Protein AF-A0A7Z0PZ52-F1 (afdb_monomer_lite)

Foldseek 3Di:
DDDDDDDDDDDDDDDDDDDDDDDDDDDDDDDDDDDDDDDPDDDDDDDDDDDDDDDDDDDDDDDDDDDDDDDDDPDPDAPPAPPAACDPCVVVQDAFWFWAFPPPDQDPPPDPPPDNHGTDTDTDDLQDFGFKTWQFKDFADDDADPAPVVCVLVLLLRQLVSCCAFQLDLQPDAFQKFKHWDDHDNVSVVVPGGMIIIIIGGHRPDGTHHHTSGDHPVNADPQSCLLSNLLSQLLSLVSSQDPDACQVPVPVRLVSLLSNLVSLLVQLVSLVPDPDDPQLNVLSPVQSVLSNVLSVLSNCLSPDPGRVSNVVSVVVSQCSQLPSRPSVQSNCVVSVHDSRGHDDDRRHSDDSRRD

Secondary structure (DSSP, 8-state):
------------------------------------PPPS--PPPPP-------------------------------S--------GGGGG--TT-EEE-TT--S--TT-----TT----EEE-T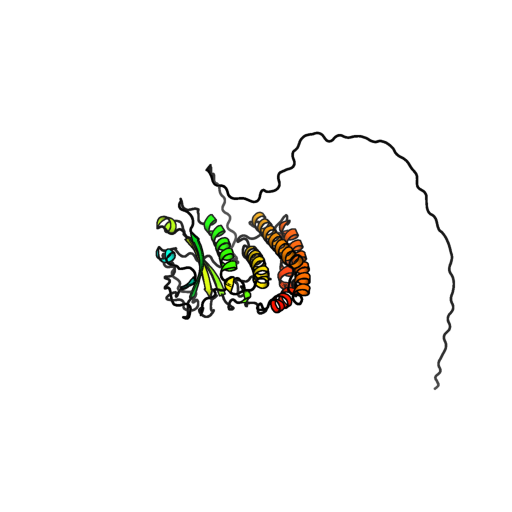TS-BSEEEEEEEEPPSSS---HHHHHHHHHHHHHHHHHHHBS-GGGSPTTEEEEEE---HHHHHHT--EEEEEEEEPTTPPPB-S---B-GGGS-HHHHHHHHHHHHHHHHHHT--SS-HHHHHHHHHHHHHHHHHHHHHHHHHHHHS---TTTHHHHHHHHHHHHHHHHHHHHHHT-SSHHHHHHHHHHHHHHHHTT-TTHHHHHHHTT----PPP--SS-SS-TT--

Radius of gyration: 30.26 Å; chains: 1; bounding box: 58×86×114 Å

pLDDT: mean 73.25, std 25.9, range [23.25, 98.62]

Sequence (355 aa):
MTGDPTPSSPDPTPSSPDTDTSSPDTDTSSPDTDTSSPDPGTPPRPAAKRWRRRYVAAGALALLLGGAGAVALVQGDGPRDGKAAASAEWQLLRYGGCLAEPDFPGYDRREYAYRDTGPEFTEVPCAQAHEAEVFGGLEVGPGPYPGEARLARTAPRVCLEKLASYAMDPWELPGGVTYAYFYPLEDDWRAGARSVVCLFRPDQGADPLRGSLRRTADAFDIDQLAYLGEAGELSTALNLVPAEYPEEDLPGNTEWAADVAHELEEMAGLLDSRGWPADAAPYARSLAGEVERAAGAWRELSLAEDAETFSTRWEEASNRLGTGTPSVYPLRERLGLTTERPQVNGGSVTQPEAL

Structure (mmCIF, N/CA/C/O backbone):
data_AF-A0A7Z0PZ52-F1
#
_entry.id   AF-A0A7Z0PZ52-F1
#
loop_
_atom_site.group_PDB
_atom_site.id
_atom_site.type_symbol
_atom_site.label_atom_id
_atom_site.label_alt_id
_atom_site.label_comp_id
_atom_site.label_asym_id
_atom_site.label_entity_id
_atom_site.label_seq_id
_atom_site.pdbx_PDB_ins_code
_atom_site.Cartn_x
_atom_site.Cartn_y
_atom_site.Cartn_z
_atom_site.occupancy
_atom_site.B_iso_or_equiv
_atom_site.auth_seq_id
_atom_site.auth_comp_id
_atom_site.auth_asym_id
_atom_site.auth_atom_id
_atom_site.pdbx_PDB_model_num
ATOM 1 N N . MET A 1 1 ? 6.553 -0.059 87.170 1.00 41.00 1 MET A N 1
ATOM 2 C CA . MET A 1 1 ? 6.724 1.316 86.662 1.00 41.00 1 MET A CA 1
ATOM 3 C C . MET A 1 1 ? 5.826 1.412 85.431 1.00 41.00 1 MET A C 1
ATOM 5 O O . MET A 1 1 ? 6.194 0.860 84.411 1.00 41.00 1 MET A O 1
ATOM 9 N N . THR A 1 2 ? 4.511 1.596 85.620 1.00 40.38 2 THR A N 1
ATOM 10 C CA . THR A 1 2 ? 3.786 2.896 85.589 1.00 40.38 2 THR A CA 1
ATOM 11 C C . THR A 1 2 ? 3.962 3.583 84.231 1.00 40.38 2 THR A C 1
ATOM 13 O O . THR A 1 2 ? 5.083 3.959 83.926 1.00 40.38 2 THR A O 1
ATOM 16 N N . GLY A 1 3 ? 2.968 3.806 83.377 1.00 36.94 3 GLY A N 1
ATOM 17 C CA . GLY A 1 3 ? 1.514 3.639 83.405 1.00 36.94 3 GLY A CA 1
ATOM 18 C C . GLY A 1 3 ? 0.960 4.382 82.174 1.00 36.94 3 GLY A C 1
ATOM 19 O O . GLY A 1 3 ? 1.569 5.360 81.748 1.00 36.94 3 GLY A O 1
ATOM 20 N N . ASP A 1 4 ? -0.143 3.908 81.598 1.00 49.97 4 ASP A N 1
ATOM 21 C CA . ASP A 1 4 ? -0.963 4.666 80.631 1.00 49.97 4 ASP A CA 1
ATOM 22 C C . ASP A 1 4 ? -1.738 5.777 81.374 1.00 49.97 4 ASP A C 1
ATOM 24 O O . ASP A 1 4 ? -2.030 5.570 82.563 1.00 49.97 4 ASP A O 1
ATOM 28 N N . PRO A 1 5 ? -2.083 6.934 80.753 1.00 58.16 5 PRO A N 1
ATOM 29 C CA . PRO A 1 5 ? -3.275 6.980 79.880 1.00 58.16 5 PRO A CA 1
ATOM 30 C C . PRO A 1 5 ? -3.329 8.072 78.761 1.00 58.16 5 PRO A C 1
ATOM 32 O O . PRO A 1 5 ? -2.682 9.114 78.821 1.00 58.16 5 PRO A O 1
ATOM 35 N N . THR A 1 6 ? -4.211 7.863 77.771 1.00 47.06 6 THR A N 1
ATOM 36 C CA . THR A 1 6 ? -4.878 8.846 76.858 1.00 47.06 6 THR A CA 1
ATOM 37 C C . THR A 1 6 ? -5.764 9.884 77.597 1.00 47.06 6 THR A C 1
ATOM 39 O O . THR A 1 6 ? -5.976 9.681 78.793 1.00 47.06 6 THR A O 1
ATOM 42 N N . PRO A 1 7 ? -6.477 10.863 76.958 1.00 61.94 7 PRO A N 1
ATOM 43 C CA . PRO A 1 7 ? -6.410 11.534 75.628 1.00 61.94 7 PRO A CA 1
ATOM 44 C C . PRO A 1 7 ? -6.487 13.098 75.738 1.00 61.94 7 PRO A C 1
ATOM 46 O O . PRO A 1 7 ? -6.560 13.605 76.853 1.00 61.94 7 PRO A O 1
ATOM 49 N N . SER A 1 8 ? -6.528 13.867 74.623 1.00 40.19 8 SER A N 1
ATOM 50 C CA . SER A 1 8 ? -7.383 15.083 74.403 1.00 40.19 8 SER A CA 1
ATOM 51 C C . SER A 1 8 ? -6.974 15.931 73.174 1.00 40.19 8 SER A C 1
ATOM 53 O O . SER A 1 8 ? -5.819 16.327 73.055 1.00 40.19 8 SER A O 1
ATOM 55 N N . SER A 1 9 ? -7.946 16.277 72.316 1.00 45.59 9 SER A N 1
ATOM 56 C CA . SER A 1 9 ? -7.932 17.464 71.425 1.00 45.59 9 SER A CA 1
ATOM 57 C C . SER A 1 9 ? -8.401 18.711 72.194 1.00 45.59 9 SER A C 1
ATOM 59 O O . SER A 1 9 ? -9.083 18.557 73.212 1.00 45.59 9 SER A O 1
ATOM 61 N N . PRO A 1 10 ? -8.077 19.937 71.733 1.00 57.03 10 PRO A N 1
ATOM 62 C CA . PRO A 1 10 ? -9.102 20.723 71.017 1.00 57.03 10 PRO A CA 1
ATOM 63 C C . PRO A 1 10 ? -8.573 21.680 69.916 1.00 57.03 10 PRO A C 1
ATOM 65 O O . PRO A 1 10 ? -7.404 22.057 69.905 1.00 57.03 10 PRO A O 1
ATOM 68 N N . ASP A 1 11 ? -9.485 22.098 69.027 1.00 45.84 11 ASP A N 1
ATOM 69 C CA . ASP A 1 11 ? -9.368 23.255 68.114 1.00 45.84 11 ASP A CA 1
ATOM 70 C C . ASP A 1 11 ? -9.160 24.586 68.862 1.00 45.84 11 ASP A C 1
ATOM 72 O O . ASP A 1 11 ? -9.560 24.718 70.026 1.00 45.84 11 ASP A O 1
ATOM 76 N N . PRO A 1 12 ? -8.616 25.613 68.177 1.00 54.34 12 PRO A N 1
ATOM 77 C CA . PRO A 1 12 ? -9.475 26.751 67.813 1.00 54.34 12 PRO A CA 1
ATOM 78 C C . PRO A 1 12 ? -9.155 27.422 66.451 1.00 54.34 12 PRO A C 1
ATOM 80 O O . PRO A 1 12 ? -8.007 27.710 66.121 1.00 54.34 12 PRO A O 1
ATOM 83 N N . THR A 1 13 ? -10.202 27.787 65.701 1.00 41.41 13 THR A N 1
ATOM 84 C CA . THR A 1 13 ? -10.254 28.943 64.763 1.00 41.41 13 THR A CA 1
ATOM 85 C C . THR A 1 13 ? -10.407 30.270 65.548 1.00 41.41 13 THR A C 1
ATOM 87 O O . THR A 1 13 ? -10.643 30.173 66.754 1.00 41.41 13 THR A O 1
ATOM 90 N N . PRO A 1 14 ? -10.448 31.502 64.968 1.00 54.91 14 PRO A N 1
ATOM 91 C CA . PRO A 1 14 ? -10.297 31.966 63.569 1.00 54.91 14 PRO A CA 1
ATOM 92 C C . PRO A 1 14 ? -9.338 33.185 63.421 1.00 54.91 14 PRO A C 1
ATOM 94 O O . PRO A 1 14 ? -8.895 33.737 64.423 1.00 54.91 14 PRO A O 1
ATOM 97 N N . SER A 1 15 ? -9.081 33.670 62.193 1.00 37.06 15 SER A N 1
ATOM 98 C CA . SER A 1 15 ? -8.932 35.113 61.865 1.00 37.06 15 SER A CA 1
ATOM 99 C C . SER A 1 15 ? -8.800 35.337 60.349 1.00 37.06 15 SER A C 1
ATOM 101 O O . SER A 1 15 ? -7.791 34.966 59.754 1.00 37.06 15 SER A O 1
ATOM 103 N N . SER A 1 16 ? -9.811 35.973 59.749 1.00 45.34 16 SER A N 1
ATOM 104 C CA . SER A 1 16 ? -9.680 36.749 58.503 1.00 45.34 16 SER A CA 1
ATOM 105 C C . SER A 1 16 ? -8.969 38.079 58.786 1.00 45.34 16 SER A C 1
ATOM 107 O O . SER A 1 16 ? -8.948 38.532 59.935 1.00 45.34 16 SER A O 1
ATOM 109 N N . PRO A 1 17 ? -8.470 38.755 57.742 1.00 54.31 17 PRO A N 1
ATOM 110 C CA . PRO A 1 17 ? -9.054 40.065 57.465 1.00 54.31 17 PRO A CA 1
ATOM 111 C C . PRO A 1 17 ? -9.384 40.317 55.989 1.00 54.31 17 PRO A C 1
ATOM 113 O O . PRO A 1 17 ? -8.839 39.699 55.077 1.00 54.31 17 PRO A O 1
ATOM 116 N N . ASP A 1 18 ? -10.326 41.246 55.847 1.00 41.31 18 ASP A N 1
ATOM 117 C CA . ASP A 1 18 ? -10.912 41.853 54.657 1.00 41.31 18 ASP A CA 1
ATOM 118 C C . ASP A 1 18 ? -9.918 42.620 53.769 1.00 41.31 18 ASP A C 1
ATOM 120 O O . ASP A 1 18 ? -8.755 42.792 54.128 1.00 41.31 18 ASP A O 1
ATOM 124 N N . THR A 1 19 ? -10.485 43.189 52.694 1.00 38.06 19 THR A N 1
ATOM 125 C CA . THR A 1 19 ? -10.019 44.228 51.745 1.00 38.06 19 THR A CA 1
ATOM 126 C C . THR A 1 19 ? -9.301 43.705 50.492 1.00 38.06 19 THR A C 1
ATOM 128 O O . THR A 1 19 ? -8.448 42.837 50.568 1.00 38.06 19 THR A O 1
ATOM 131 N N . ASP A 1 20 ? -9.608 44.135 49.268 1.00 37.50 20 ASP A N 1
ATOM 132 C CA . ASP A 1 20 ? -10.491 45.202 48.803 1.00 37.50 20 ASP A CA 1
ATOM 133 C C . ASP A 1 20 ? -10.922 44.920 47.358 1.00 37.50 20 ASP A C 1
ATOM 135 O O . ASP A 1 20 ? -10.179 44.363 46.549 1.00 37.50 20 ASP A O 1
ATOM 139 N N . THR A 1 21 ? -12.146 45.331 47.041 1.00 42.97 21 THR A N 1
ATOM 140 C CA . THR A 1 21 ? -12.669 45.383 45.674 1.00 42.97 21 THR A CA 1
ATOM 141 C C . THR A 1 21 ? -12.169 46.673 45.041 1.00 42.97 21 THR A C 1
ATOM 143 O O . THR A 1 21 ? -12.407 47.748 45.586 1.00 42.97 21 THR A O 1
ATOM 146 N N . SER A 1 22 ? -11.507 46.606 43.890 1.00 36.75 22 SER A N 1
ATOM 147 C CA . SER A 1 22 ? -11.279 47.785 43.050 1.00 36.75 22 SER A CA 1
ATOM 148 C C . SER A 1 22 ? -11.160 47.375 41.587 1.00 36.75 22 SER A C 1
ATOM 150 O O . SER A 1 22 ? -10.155 46.814 41.155 1.00 36.75 22 SER A O 1
ATOM 152 N N . SER A 1 23 ? -12.220 47.681 40.836 1.00 46.38 23 SER A N 1
ATOM 153 C CA . SER A 1 23 ? -12.123 48.018 39.416 1.00 46.38 23 SER A CA 1
ATOM 154 C C . SER A 1 23 ? -11.107 49.145 39.218 1.00 46.38 23 SER A C 1
ATOM 156 O O . SER A 1 23 ? -10.887 49.951 40.127 1.00 46.38 23 SER A O 1
ATOM 158 N N . PRO A 1 24 ? -10.592 49.291 37.994 1.00 52.34 24 PRO A N 1
ATOM 159 C CA . PRO A 1 24 ? -10.750 50.601 37.392 1.00 52.34 24 PRO A CA 1
ATOM 160 C C . PRO A 1 24 ? -11.301 50.554 35.970 1.00 52.34 24 PRO A C 1
ATOM 162 O O . PRO A 1 24 ? -10.912 49.760 35.116 1.00 52.34 24 PRO A O 1
ATOM 165 N N . ASP A 1 25 ? -12.247 51.467 35.828 1.00 36.69 25 ASP A N 1
ATOM 166 C CA . ASP A 1 25 ? -12.722 52.217 34.684 1.00 36.69 25 ASP A CA 1
ATOM 167 C C . ASP A 1 25 ? -11.925 52.159 33.374 1.00 36.69 25 ASP A C 1
ATOM 169 O O . ASP A 1 25 ? -10.717 52.374 33.285 1.00 36.69 25 ASP A O 1
ATOM 173 N N . THR A 1 26 ? -12.732 51.973 32.333 1.00 38.44 26 THR A N 1
ATOM 174 C CA . THR A 1 26 ? -12.621 52.557 31.001 1.00 38.44 26 THR A CA 1
ATOM 175 C C . THR A 1 26 ? -12.024 53.960 31.001 1.00 38.44 26 THR A C 1
ATOM 177 O O . THR A 1 26 ? -12.630 54.880 31.548 1.00 38.44 26 THR A O 1
ATOM 180 N N . ASP A 1 27 ? -10.950 54.137 30.235 1.00 35.19 27 ASP A N 1
ATOM 181 C CA . ASP A 1 27 ? -10.617 55.428 29.650 1.00 35.19 27 ASP A CA 1
ATOM 182 C C . ASP A 1 27 ? -10.580 55.317 28.128 1.00 35.19 27 ASP A C 1
ATOM 184 O O . ASP A 1 27 ? -9.939 54.455 27.525 1.00 35.19 27 ASP A O 1
ATOM 188 N N . THR A 1 28 ? -11.367 56.196 27.522 1.00 38.81 28 THR A N 1
ATOM 189 C CA . THR A 1 28 ? -11.550 56.341 26.086 1.00 38.81 28 THR A CA 1
ATOM 190 C C . THR A 1 28 ? -10.470 57.283 25.586 1.00 38.81 28 THR A C 1
ATOM 192 O O . THR A 1 28 ? -10.392 58.425 26.030 1.00 38.81 28 THR A O 1
ATOM 195 N N . SER A 1 29 ? -9.651 56.841 24.641 1.00 33.12 29 SER A N 1
ATOM 196 C CA . SER A 1 29 ? -8.828 57.731 23.822 1.00 33.12 29 SER A CA 1
ATOM 197 C C . SER A 1 29 ? -8.588 57.077 22.466 1.00 33.12 29 SER A C 1
ATOM 199 O O . SER A 1 29 ? -7.733 56.208 22.323 1.00 33.12 29 SER A O 1
ATOM 201 N N . SER A 1 30 ? -9.362 57.508 21.467 1.00 41.47 30 SER A N 1
ATOM 202 C CA . SER A 1 30 ? -8.891 57.508 20.078 1.00 41.47 30 SER A CA 1
ATOM 203 C C . SER A 1 30 ? -7.643 58.393 19.997 1.00 41.47 30 SER A C 1
ATOM 205 O O . SER A 1 30 ? -7.575 59.404 20.704 1.00 41.47 30 SER A O 1
ATOM 207 N N . PRO A 1 31 ? -6.693 58.070 19.110 1.00 42.38 31 PRO A N 1
ATOM 208 C CA . PRO A 1 31 ? -6.722 58.805 17.851 1.00 42.38 31 PRO A CA 1
ATOM 209 C C . PRO A 1 31 ? -6.322 57.986 16.609 1.00 42.38 31 PRO A C 1
ATOM 211 O O . PRO A 1 31 ? -5.665 56.952 16.680 1.00 42.38 31 PRO A O 1
ATOM 214 N N . ASP A 1 32 ? -6.751 58.541 15.479 1.00 33.12 32 ASP A N 1
ATOM 215 C CA . ASP A 1 32 ? -6.175 58.449 14.139 1.00 33.12 32 ASP A CA 1
ATOM 216 C C . ASP A 1 32 ? -6.323 57.137 13.353 1.00 33.12 32 ASP A C 1
ATOM 218 O O . ASP A 1 32 ? -5.477 56.248 13.303 1.00 33.12 32 ASP A O 1
ATOM 222 N N . THR A 1 33 ? -7.429 57.108 12.606 1.00 38.44 33 THR A N 1
ATOM 223 C CA . THR A 1 33 ? -7.548 56.442 11.310 1.00 38.44 33 THR A CA 1
ATOM 224 C C . THR A 1 33 ? -6.467 56.945 10.355 1.00 38.44 33 THR A C 1
ATOM 226 O O . THR A 1 33 ? -6.674 57.947 9.669 1.00 38.44 33 THR A O 1
ATOM 229 N N . ASP A 1 34 ? -5.360 56.214 10.257 1.00 32.16 34 ASP A N 1
ATOM 230 C CA . ASP A 1 34 ? -4.479 56.296 9.098 1.00 32.16 34 ASP A CA 1
ATOM 231 C C . ASP A 1 34 ? -4.824 55.177 8.117 1.00 32.16 34 ASP A C 1
ATOM 233 O O . ASP A 1 34 ? -4.608 53.982 8.328 1.00 32.16 34 ASP A O 1
ATOM 237 N N . THR A 1 35 ? -5.447 55.606 7.027 1.00 37.09 35 THR A N 1
ATOM 238 C CA . THR A 1 35 ? -5.900 54.760 5.930 1.00 37.09 35 THR A CA 1
ATOM 239 C C . THR A 1 35 ? -4.701 54.495 5.029 1.00 37.09 35 THR A C 1
ATOM 241 O O . THR A 1 35 ? -4.503 55.181 4.030 1.00 37.09 35 THR A O 1
ATOM 244 N N . SER A 1 36 ? -3.874 53.510 5.374 1.00 32.81 36 SER A N 1
ATOM 245 C CA . SER A 1 36 ? -2.873 53.000 4.435 1.00 32.81 36 SER A CA 1
ATOM 246 C C . SER A 1 36 ? -3.539 52.006 3.488 1.00 32.81 36 SER A C 1
ATOM 248 O O . SER A 1 36 ? -3.811 50.859 3.835 1.00 32.81 36 SER A O 1
ATOM 250 N N . SER A 1 37 ? -3.837 52.490 2.281 1.00 37.88 37 SER A N 1
ATOM 251 C CA . SER A 1 37 ? -4.161 51.651 1.125 1.00 37.88 37 SER A CA 1
ATOM 252 C C . SER A 1 37 ? -3.022 50.657 0.867 1.00 37.88 37 SER A C 1
ATOM 254 O O . SER A 1 37 ? -1.875 51.096 0.776 1.00 37.88 37 SER A O 1
ATOM 256 N N . PRO A 1 38 ? -3.287 49.352 0.693 1.00 38.41 38 PRO A N 1
ATOM 257 C CA . PRO A 1 38 ? -2.299 48.456 0.121 1.00 38.41 38 PRO A CA 1
ATOM 258 C C . PRO A 1 38 ? -2.165 48.714 -1.387 1.00 38.41 38 PRO A C 1
ATOM 260 O O . PRO A 1 38 ? -3.142 48.716 -2.137 1.00 38.41 38 PRO A O 1
ATOM 263 N N . ASP A 1 39 ? -0.921 48.949 -1.789 1.00 35.09 39 ASP A N 1
ATOM 264 C CA . ASP A 1 39 ? -0.420 49.048 -3.158 1.00 35.09 39 ASP A CA 1
ATOM 265 C C . ASP A 1 39 ? -0.867 47.831 -4.007 1.00 35.09 39 ASP A C 1
ATOM 267 O O . ASP A 1 39 ? -0.730 46.682 -3.565 1.00 35.09 39 ASP A O 1
ATOM 271 N N . PRO A 1 40 ? -1.433 48.031 -5.213 1.00 37.91 40 PRO A N 1
ATOM 272 C CA . PRO A 1 40 ? -1.872 46.944 -6.072 1.00 37.91 40 PRO A CA 1
ATOM 273 C C . PRO A 1 40 ? -0.684 46.366 -6.841 1.00 37.91 40 PRO A C 1
ATOM 275 O O . PRO A 1 40 ? -0.299 46.881 -7.888 1.00 37.91 40 PRO A O 1
ATOM 278 N N . GLY A 1 41 ? -0.131 45.240 -6.391 1.00 38.12 41 GLY A N 1
ATOM 279 C CA . GLY A 1 41 ? 0.856 44.568 -7.231 1.00 38.12 41 GLY A CA 1
ATOM 280 C C . GLY A 1 41 ? 1.659 43.458 -6.592 1.00 38.12 41 GLY A C 1
ATOM 281 O O . GLY A 1 41 ? 2.861 43.608 -6.449 1.00 38.12 41 GLY A O 1
ATOM 282 N N . THR A 1 42 ? 1.033 42.319 -6.294 1.00 33.38 42 THR A N 1
ATOM 283 C CA . THR A 1 42 ? 1.615 40.979 -6.514 1.00 33.38 42 THR A CA 1
ATOM 284 C C . THR A 1 42 ? 0.468 39.963 -6.438 1.00 33.38 42 THR A C 1
ATOM 286 O O . THR A 1 42 ? -0.194 39.890 -5.403 1.00 33.38 42 THR A O 1
ATOM 289 N N . PRO A 1 43 ? 0.159 39.198 -7.501 1.00 33.41 43 PRO A N 1
ATOM 290 C CA . PRO A 1 43 ? -0.853 38.153 -7.407 1.00 33.41 43 PRO A CA 1
ATOM 291 C C . PRO A 1 43 ? -0.384 37.043 -6.448 1.00 33.41 43 PRO A C 1
ATOM 293 O O . PRO A 1 43 ? 0.805 36.709 -6.444 1.00 33.41 43 PRO A O 1
ATOM 296 N N . PRO A 1 44 ? -1.287 36.439 -5.654 1.00 32.75 44 PRO A N 1
ATOM 297 C CA . PRO A 1 44 ? -0.945 35.282 -4.835 1.00 32.75 44 PRO A CA 1
ATOM 298 C C . PRO A 1 44 ? -0.402 34.150 -5.719 1.00 32.75 44 PRO A C 1
ATOM 300 O O . PRO A 1 44 ? -0.923 33.887 -6.807 1.00 32.75 44 PRO A O 1
ATOM 303 N N . ARG A 1 45 ? 0.661 33.480 -5.250 1.00 36.06 45 ARG A N 1
ATOM 304 C CA . ARG A 1 45 ? 1.203 32.267 -5.880 1.00 36.06 45 ARG A CA 1
ATOM 305 C C . ARG A 1 45 ? 0.070 31.237 -6.034 1.00 36.06 45 ARG A C 1
ATOM 307 O O . ARG A 1 45 ? -0.621 30.974 -5.050 1.00 36.06 45 ARG A O 1
ATOM 314 N N . PRO A 1 46 ? -0.147 30.646 -7.221 1.00 30.30 46 PRO A N 1
ATOM 315 C CA . PRO A 1 46 ? -1.139 29.591 -7.363 1.00 30.30 46 PRO A CA 1
ATOM 316 C C . PRO A 1 46 ? -0.707 28.362 -6.553 1.00 30.30 46 PRO A C 1
ATOM 318 O O . PRO A 1 46 ? 0.444 27.936 -6.637 1.00 30.30 46 PRO A O 1
ATOM 321 N N . ALA A 1 47 ? -1.645 27.802 -5.787 1.00 33.47 47 ALA A N 1
ATOM 322 C CA . ALA A 1 47 ? -1.498 26.514 -5.117 1.00 33.47 47 ALA A CA 1
ATOM 323 C C . ALA A 1 47 ? -1.048 25.425 -6.110 1.00 33.47 47 ALA A C 1
ATOM 325 O O . ALA A 1 47 ? -1.459 25.434 -7.278 1.00 33.47 47 ALA A O 1
ATOM 326 N N . ALA A 1 48 ? -0.205 24.498 -5.644 1.00 28.23 48 ALA A N 1
ATOM 327 C CA . ALA A 1 48 ? 0.320 23.392 -6.437 1.00 28.23 48 ALA A CA 1
ATOM 328 C C . ALA A 1 48 ? -0.828 22.620 -7.113 1.00 28.23 48 ALA A C 1
ATOM 330 O O . ALA A 1 48 ? -1.718 22.052 -6.482 1.00 28.23 48 ALA A O 1
ATOM 331 N N . LYS A 1 49 ? -0.846 22.667 -8.444 1.00 25.91 49 LYS A N 1
ATOM 332 C CA . LYS A 1 49 ? -1.924 22.131 -9.272 1.00 25.91 49 LYS A CA 1
ATOM 333 C C . LYS A 1 49 ? -1.729 20.620 -9.431 1.00 25.91 49 LYS A C 1
ATOM 335 O O . LYS A 1 49 ? -0.915 20.198 -10.248 1.00 25.91 49 LYS A O 1
ATOM 340 N N . ARG A 1 50 ? -2.503 19.820 -8.681 1.00 37.00 50 ARG A N 1
ATOM 341 C CA . ARG A 1 50 ? -2.645 18.357 -8.852 1.00 37.00 50 ARG A CA 1
ATOM 342 C C . ARG A 1 50 ? -2.869 18.025 -10.335 1.00 37.00 50 ARG A C 1
ATOM 344 O O . ARG A 1 50 ? -3.764 18.578 -10.986 1.00 37.00 50 ARG A O 1
ATOM 351 N N . TRP A 1 51 ? -2.033 17.149 -10.888 1.00 27.69 51 TRP A N 1
ATOM 352 C CA . TRP A 1 51 ? -2.011 16.815 -12.311 1.00 27.69 51 TRP A CA 1
ATOM 353 C C . TRP A 1 51 ? -3.277 16.060 -12.739 1.00 27.69 51 TRP A C 1
ATOM 355 O O . TRP A 1 51 ? -3.368 14.839 -12.652 1.00 27.69 51 TRP A O 1
ATOM 365 N N . ARG A 1 52 ? -4.252 16.776 -13.311 1.00 29.28 52 ARG A N 1
ATOM 366 C CA . ARG A 1 52 ? -5.209 16.168 -14.247 1.00 29.28 52 ARG A CA 1
ATOM 367 C C . ARG A 1 52 ? -4.501 15.967 -15.592 1.00 29.28 52 ARG A C 1
ATOM 369 O O . ARG A 1 52 ? -4.128 16.943 -16.240 1.00 29.28 52 ARG A O 1
ATOM 376 N N . ARG A 1 53 ? -4.324 14.707 -16.010 1.00 31.83 53 ARG A N 1
ATOM 377 C CA . ARG A 1 53 ? -3.732 14.294 -17.301 1.00 31.83 53 ARG A CA 1
ATOM 378 C C . ARG A 1 53 ? -4.280 15.096 -18.492 1.00 31.83 53 ARG A C 1
ATOM 380 O O . ARG A 1 53 ? -5.479 15.026 -18.756 1.00 31.83 53 ARG A O 1
ATOM 387 N N . ARG A 1 54 ? -3.395 15.724 -19.281 1.00 27.50 54 ARG A N 1
ATOM 388 C CA . ARG A 1 54 ? -3.538 15.944 -20.739 1.00 27.50 54 ARG A CA 1
ATOM 389 C C . ARG A 1 54 ? -2.154 15.923 -21.407 1.00 27.50 54 ARG A C 1
ATOM 391 O O . ARG A 1 54 ? -1.232 16.569 -20.926 1.00 27.50 54 ARG A O 1
ATOM 398 N N . TYR A 1 55 ? -2.027 15.158 -22.492 1.00 26.47 55 TYR A N 1
ATOM 399 C CA . TYR A 1 55 ? -0.814 15.012 -23.308 1.00 26.47 55 TYR A CA 1
ATOM 400 C C . TYR A 1 55 ? -0.511 16.276 -24.140 1.00 26.47 55 TYR A C 1
ATOM 402 O O . TYR A 1 55 ? -1.454 16.883 -24.646 1.00 26.47 55 TYR A O 1
ATOM 410 N N . VAL A 1 56 ? 0.782 16.602 -24.335 1.00 24.02 56 VAL A N 1
ATOM 411 C CA . VAL A 1 56 ? 1.497 16.815 -25.630 1.00 24.02 56 VAL A CA 1
ATOM 412 C C . VAL A 1 56 ? 2.767 17.699 -25.481 1.00 24.02 56 VAL A C 1
ATOM 414 O O . VAL A 1 56 ? 2.714 18.784 -24.919 1.00 24.02 56 VAL A O 1
ATOM 417 N N . ALA A 1 57 ? 3.854 17.197 -26.098 1.00 23.25 57 ALA A N 1
ATOM 418 C CA . ALA A 1 57 ? 5.062 17.822 -26.685 1.00 23.25 57 ALA A CA 1
ATOM 419 C C . ALA A 1 57 ? 6.170 18.492 -25.828 1.00 23.25 57 ALA A C 1
ATOM 421 O O . ALA A 1 57 ? 6.109 19.664 -25.490 1.00 23.25 57 ALA A O 1
ATOM 422 N N . ALA A 1 58 ? 7.252 17.714 -25.660 1.00 25.28 58 ALA A N 1
ATOM 423 C CA . ALA A 1 58 ? 8.653 17.960 -26.060 1.00 25.28 58 ALA A CA 1
ATOM 424 C C . ALA A 1 58 ? 9.381 19.287 -25.740 1.00 25.28 58 ALA A C 1
ATOM 426 O O . ALA A 1 58 ? 8.997 20.363 -26.186 1.00 25.28 58 ALA A O 1
ATOM 427 N N . GLY A 1 59 ? 10.582 19.137 -25.164 1.00 24.16 59 GLY A N 1
ATOM 428 C CA . GLY A 1 59 ? 11.672 20.117 -25.227 1.00 24.16 59 GLY A CA 1
ATOM 429 C C . GLY A 1 59 ? 12.846 19.742 -24.317 1.00 24.16 59 GLY A C 1
ATOM 430 O O . GLY A 1 59 ? 12.770 19.936 -23.113 1.00 24.16 59 GLY A O 1
ATOM 431 N N . ALA A 1 60 ? 13.909 19.177 -24.892 1.00 28.78 60 ALA A N 1
ATOM 432 C CA . ALA A 1 60 ? 15.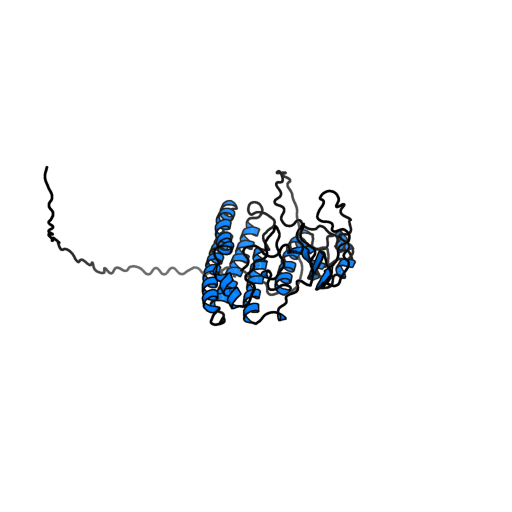152 18.788 -24.219 1.00 28.78 60 ALA A CA 1
ATOM 433 C C . ALA A 1 60 ? 16.106 19.978 -23.992 1.00 28.78 60 ALA A C 1
ATOM 435 O O . ALA A 1 60 ? 16.112 20.873 -24.831 1.00 28.78 60 ALA A O 1
ATOM 436 N N . LEU A 1 61 ? 16.987 19.914 -22.974 1.00 27.11 61 LEU A N 1
ATOM 437 C CA . LEU A 1 61 ? 18.449 20.091 -23.132 1.00 27.11 61 LEU A CA 1
ATOM 438 C C . LEU A 1 61 ? 19.231 19.714 -21.850 1.00 27.11 61 LEU A C 1
ATOM 440 O O . LEU A 1 61 ? 18.786 19.977 -20.739 1.00 27.11 61 LEU A O 1
ATOM 444 N N . ALA A 1 62 ? 20.396 19.093 -22.046 1.00 34.12 62 ALA A N 1
ATOM 445 C CA . ALA A 1 62 ? 21.328 18.545 -21.054 1.00 34.12 62 ALA A CA 1
ATOM 446 C C . ALA A 1 62 ? 22.351 19.568 -20.505 1.00 34.12 62 ALA A C 1
ATOM 448 O O . ALA A 1 62 ? 22.553 20.597 -21.147 1.00 34.12 62 ALA A O 1
ATOM 449 N N . LEU A 1 63 ? 23.070 19.227 -19.412 1.00 33.31 63 LEU A N 1
ATOM 450 C CA . LEU A 1 63 ? 24.552 19.088 -19.359 1.00 33.31 63 LEU A CA 1
ATOM 451 C C . LEU A 1 63 ? 25.136 18.926 -17.923 1.00 33.31 63 LEU A C 1
ATOM 453 O O . LEU A 1 63 ? 25.083 19.844 -17.119 1.00 33.31 63 LEU A O 1
ATOM 457 N N . LEU A 1 64 ? 25.711 17.735 -17.690 1.00 33.94 64 LEU A N 1
ATOM 458 C CA . LEU A 1 64 ? 27.023 17.322 -17.127 1.00 33.94 64 LEU A CA 1
ATOM 459 C C . LEU A 1 64 ? 27.774 18.026 -15.962 1.00 33.94 64 LEU A C 1
ATOM 461 O O . LEU A 1 64 ? 27.882 19.245 -15.894 1.00 33.94 64 LEU A O 1
ATOM 465 N N . LEU A 1 65 ? 28.546 17.138 -15.287 1.00 34.38 65 LEU A N 1
ATOM 466 C CA . LEU A 1 65 ? 29.744 17.265 -14.415 1.00 34.38 65 LEU A CA 1
ATOM 467 C C . LEU A 1 65 ? 29.418 17.260 -12.907 1.00 34.38 65 LEU A C 1
ATOM 469 O O . LEU A 1 65 ? 28.620 18.066 -12.463 1.00 34.38 65 LEU A O 1
ATOM 473 N N . GLY A 1 66 ? 29.973 16.423 -12.024 1.00 28.09 66 GLY A N 1
ATOM 474 C CA . GLY A 1 66 ? 31.109 15.496 -12.048 1.00 28.09 66 GLY A CA 1
ATOM 475 C C . GLY A 1 66 ? 31.831 15.602 -10.691 1.00 28.09 66 GLY A C 1
ATOM 476 O O . GLY A 1 66 ? 32.146 16.712 -10.279 1.00 28.09 66 GLY A O 1
ATOM 477 N N . GLY A 1 67 ? 32.107 14.493 -9.995 1.00 27.95 67 GLY A N 1
ATOM 478 C CA . GLY A 1 67 ? 32.918 14.532 -8.768 1.00 27.95 67 GLY A CA 1
ATOM 479 C C . GLY A 1 67 ? 32.865 13.251 -7.937 1.00 27.95 67 GLY A C 1
ATOM 480 O O . GLY A 1 67 ? 31.839 12.932 -7.356 1.00 27.95 67 GLY A O 1
ATOM 481 N N . ALA A 1 68 ? 33.984 12.529 -7.898 1.00 32.97 68 ALA A N 1
ATOM 482 C CA . ALA A 1 68 ? 34.188 11.321 -7.108 1.00 32.97 68 ALA A CA 1
ATOM 483 C C . ALA A 1 68 ? 34.581 11.645 -5.656 1.00 32.97 68 ALA A C 1
ATOM 485 O O . ALA A 1 68 ? 35.385 12.547 -5.422 1.00 32.97 68 ALA A O 1
ATOM 486 N N . GLY A 1 69 ? 34.108 10.836 -4.708 1.00 27.33 69 GLY A N 1
ATOM 487 C CA . GLY A 1 69 ? 34.594 10.802 -3.330 1.00 27.33 69 GLY A CA 1
ATOM 488 C C . GLY A 1 69 ? 34.205 9.483 -2.668 1.00 27.33 69 GLY A C 1
ATOM 489 O O . GLY A 1 69 ? 33.040 9.264 -2.372 1.00 27.33 69 GLY A O 1
ATOM 490 N N . ALA A 1 70 ? 35.172 8.583 -2.490 1.00 31.30 70 ALA A N 1
ATOM 491 C CA . ALA A 1 70 ? 34.968 7.301 -1.827 1.00 31.30 70 ALA A CA 1
ATOM 492 C C . ALA A 1 70 ? 34.854 7.488 -0.306 1.00 31.30 70 ALA A C 1
ATOM 494 O O . ALA A 1 70 ? 35.782 8.006 0.318 1.00 31.30 70 ALA A O 1
ATOM 495 N N . VAL A 1 71 ? 33.760 7.003 0.283 1.00 28.22 71 VAL A N 1
ATOM 496 C CA . VAL A 1 71 ? 33.612 6.748 1.723 1.00 28.22 71 VAL A CA 1
ATOM 497 C C . VAL A 1 71 ? 33.108 5.315 1.897 1.00 28.22 71 VAL A C 1
ATOM 499 O O . VAL A 1 71 ? 32.363 4.791 1.074 1.00 28.22 71 VAL A O 1
ATOM 502 N N . ALA A 1 72 ? 33.647 4.644 2.912 1.00 25.78 72 ALA A N 1
ATOM 503 C CA . ALA A 1 72 ? 33.529 3.216 3.150 1.00 25.78 72 ALA A CA 1
ATOM 504 C C . ALA A 1 72 ? 32.073 2.759 3.345 1.00 25.78 72 ALA A C 1
ATOM 506 O O . ALA A 1 72 ? 31.356 3.279 4.194 1.00 25.78 72 ALA A O 1
ATOM 507 N N . LEU A 1 73 ? 31.688 1.739 2.576 1.00 25.42 73 LEU A N 1
ATOM 508 C CA . LEU A 1 73 ? 30.376 1.105 2.601 1.00 25.42 73 LEU A CA 1
ATOM 509 C C . LEU A 1 73 ? 30.166 0.315 3.900 1.00 25.42 73 LEU A C 1
ATOM 511 O O . LEU A 1 73 ? 30.784 -0.732 4.105 1.00 25.42 73 LEU A O 1
ATOM 515 N N . VAL A 1 74 ? 29.230 0.765 4.729 1.00 27.05 74 VAL A N 1
ATOM 516 C CA . VAL A 1 74 ? 28.412 -0.130 5.552 1.00 27.05 74 VAL A CA 1
ATOM 517 C C . VAL A 1 74 ? 27.024 -0.090 4.923 1.00 27.05 74 VAL A C 1
ATOM 519 O O . VAL A 1 74 ? 26.264 0.844 5.139 1.00 27.05 74 VAL A O 1
ATOM 522 N N . GLN A 1 75 ? 26.753 -1.063 4.051 1.00 26.94 75 GLN A N 1
ATOM 523 C CA . GLN A 1 75 ? 25.487 -1.193 3.332 1.00 26.94 75 GLN A CA 1
ATOM 524 C C . GLN A 1 75 ? 24.398 -1.643 4.310 1.00 26.94 75 GLN A C 1
ATOM 526 O O . GLN A 1 75 ? 24.435 -2.772 4.802 1.00 26.94 75 GLN A O 1
ATOM 531 N N . GLY A 1 76 ? 23.430 -0.773 4.586 1.00 25.77 76 GLY A N 1
ATOM 532 C CA . GLY A 1 76 ? 22.093 -1.219 4.952 1.00 25.77 76 GLY A CA 1
ATOM 533 C C . GLY A 1 76 ? 21.434 -1.727 3.679 1.00 25.77 76 GLY A C 1
ATOM 534 O O . GLY A 1 76 ? 20.963 -0.937 2.872 1.00 25.77 76 GLY A O 1
ATOM 535 N N . ASP A 1 77 ? 21.481 -3.035 3.437 1.00 31.05 77 ASP A N 1
ATOM 536 C CA . ASP A 1 77 ? 20.772 -3.612 2.301 1.00 31.05 77 ASP A CA 1
ATOM 537 C C . ASP A 1 77 ? 19.265 -3.547 2.579 1.00 31.05 77 ASP A C 1
ATOM 539 O O . ASP A 1 77 ? 18.707 -4.422 3.245 1.00 31.05 77 ASP A O 1
ATOM 543 N N . GLY A 1 78 ? 18.597 -2.536 2.020 1.00 29.75 78 GLY A N 1
ATOM 544 C CA . GLY A 1 78 ? 17.209 -2.703 1.594 1.00 29.75 78 GLY A CA 1
ATOM 545 C C . GLY A 1 78 ? 17.081 -3.940 0.686 1.00 29.75 78 GLY A C 1
ATOM 546 O O . GLY A 1 78 ? 18.104 -4.488 0.252 1.00 29.75 78 GLY A O 1
ATOM 547 N N . PRO A 1 79 ? 15.861 -4.432 0.406 1.00 30.47 79 PRO A N 1
ATOM 548 C CA . PRO A 1 79 ? 15.657 -5.583 -0.470 1.00 30.47 79 PRO A CA 1
ATOM 549 C C . PRO A 1 79 ? 16.474 -5.401 -1.751 1.00 30.47 79 PRO A C 1
ATOM 551 O O . PRO A 1 79 ? 16.212 -4.500 -2.541 1.00 30.47 79 PRO A O 1
ATOM 554 N N . ARG A 1 80 ? 17.543 -6.192 -1.895 1.00 36.97 80 ARG A N 1
ATOM 555 C CA . ARG A 1 80 ? 18.507 -6.017 -2.981 1.00 36.97 80 ARG A CA 1
ATOM 556 C C . ARG A 1 80 ? 17.779 -6.192 -4.303 1.00 36.97 80 ARG A C 1
ATOM 558 O O . ARG A 1 80 ? 17.193 -7.252 -4.525 1.00 36.97 80 ARG A O 1
ATOM 565 N N . ASP A 1 81 ? 17.878 -5.181 -5.162 1.00 39.28 81 ASP A N 1
ATOM 566 C CA . ASP A 1 81 ? 17.400 -5.201 -6.539 1.00 39.28 81 ASP A CA 1
ATOM 567 C C . ASP A 1 81 ? 17.805 -6.519 -7.205 1.00 39.28 81 ASP A C 1
ATOM 569 O O . ASP A 1 81 ? 18.985 -6.776 -7.476 1.00 39.28 81 ASP A O 1
ATOM 573 N N . GLY A 1 82 ? 16.826 -7.390 -7.442 1.00 34.78 82 GLY A N 1
ATOM 574 C CA . GLY A 1 82 ? 17.020 -8.598 -8.224 1.00 34.78 82 GLY A CA 1
ATOM 575 C C . GLY A 1 82 ? 17.313 -8.201 -9.665 1.00 34.78 82 GLY A C 1
ATOM 576 O O . GLY A 1 82 ? 16.395 -8.056 -10.465 1.00 34.78 82 GLY A O 1
ATOM 577 N N . LYS A 1 83 ? 18.591 -7.999 -10.001 1.00 35.62 83 LYS A N 1
ATOM 578 C CA . LYS A 1 83 ? 19.061 -7.723 -11.364 1.00 35.62 83 LYS A CA 1
ATOM 579 C C . LYS A 1 83 ? 18.871 -8.965 -12.236 1.00 35.62 83 LYS A C 1
ATOM 581 O O . LYS A 1 83 ? 19.811 -9.727 -12.437 1.00 35.62 83 LYS A O 1
ATOM 586 N N . ALA A 1 84 ? 17.663 -9.197 -12.735 1.00 40.16 84 ALA A N 1
ATOM 587 C CA . ALA A 1 84 ? 17.394 -10.253 -13.702 1.00 40.16 84 ALA A CA 1
ATOM 588 C C . ALA A 1 84 ? 16.859 -9.667 -15.010 1.00 40.16 84 ALA A C 1
ATOM 590 O O . ALA A 1 84 ? 15.973 -8.814 -15.004 1.00 40.16 84 ALA A O 1
ATOM 591 N N . ALA A 1 85 ? 17.419 -10.154 -16.117 1.00 40.53 85 ALA A N 1
ATOM 592 C CA . ALA A 1 85 ? 17.004 -9.828 -17.471 1.00 40.53 85 ALA A CA 1
ATOM 593 C C . ALA A 1 85 ? 15.535 -10.213 -17.697 1.00 40.53 85 ALA A C 1
ATOM 595 O O . ALA A 1 85 ? 15.126 -11.335 -17.395 1.00 40.53 85 ALA A O 1
ATOM 596 N N . ALA A 1 86 ? 14.745 -9.308 -18.272 1.00 42.69 86 ALA A N 1
ATOM 597 C CA . ALA A 1 86 ? 13.406 -9.643 -18.743 1.00 42.69 86 ALA A CA 1
ATOM 598 C C . ALA A 1 86 ? 13.519 -10.294 -20.134 1.00 42.69 86 ALA A C 1
ATOM 600 O O . ALA A 1 86 ? 13.509 -9.601 -21.153 1.00 42.69 86 ALA A O 1
ATOM 601 N N . SER A 1 87 ? 13.650 -11.625 -20.199 1.00 49.12 87 SER A N 1
ATOM 602 C CA . SER A 1 87 ? 13.607 -12.355 -21.477 1.00 49.12 87 SER A CA 1
ATOM 603 C C . SER A 1 87 ? 12.215 -12.235 -22.133 1.00 49.12 87 SER A C 1
ATOM 605 O O . SER A 1 87 ? 11.230 -11.861 -21.490 1.00 49.12 87 SER A O 1
ATOM 607 N N . ALA A 1 88 ? 12.089 -12.580 -23.421 1.00 46.00 88 ALA A N 1
ATOM 608 C CA . ALA A 1 88 ? 10.792 -12.632 -24.114 1.00 46.00 88 ALA A CA 1
ATOM 609 C C . ALA A 1 88 ? 9.764 -13.558 -23.421 1.00 46.00 88 ALA A C 1
ATOM 611 O O . ALA A 1 88 ? 8.559 -13.399 -23.613 1.00 46.00 88 ALA A O 1
ATOM 612 N N . GLU A 1 89 ? 10.221 -14.487 -22.580 1.00 50.69 89 GLU A N 1
ATOM 613 C CA . GLU A 1 89 ? 9.378 -15.391 -21.789 1.00 50.69 89 GLU A CA 1
ATOM 614 C C . GLU A 1 89 ? 8.663 -14.657 -20.645 1.00 50.69 89 GLU A C 1
ATOM 616 O O . GLU A 1 89 ? 7.591 -15.071 -20.217 1.00 50.69 89 GLU A O 1
ATOM 621 N N . TRP A 1 90 ? 9.167 -13.500 -20.209 1.00 53.47 90 TRP A N 1
ATOM 622 C CA . TRP A 1 90 ? 8.564 -12.717 -19.128 1.00 53.47 90 TRP A CA 1
ATOM 623 C C . TRP A 1 90 ? 7.307 -11.967 -19.573 1.00 53.47 90 TRP A C 1
ATOM 625 O O . TRP A 1 90 ? 6.444 -11.647 -18.760 1.00 53.47 90 TRP A O 1
ATOM 635 N N . GLN A 1 91 ? 7.151 -11.746 -20.883 1.00 51.44 91 GLN A N 1
ATOM 636 C CA . GLN A 1 91 ? 5.901 -11.255 -21.473 1.00 51.44 91 GLN A CA 1
ATOM 637 C C . GLN A 1 91 ? 4.785 -12.311 -21.452 1.00 51.44 91 GLN A C 1
ATOM 639 O O . GLN A 1 91 ? 3.629 -11.982 -21.716 1.00 51.44 91 GLN A O 1
ATOM 644 N N . LEU A 1 92 ? 5.119 -13.569 -21.138 1.00 52.12 92 LEU A N 1
ATOM 645 C CA . LEU A 1 92 ? 4.165 -14.665 -20.985 1.00 52.12 92 LEU A CA 1
ATOM 646 C C . LEU A 1 92 ? 3.707 -14.842 -19.536 1.00 52.12 92 LEU A C 1
ATOM 648 O O . LEU A 1 92 ? 2.790 -15.627 -19.302 1.00 52.12 92 LEU A O 1
ATOM 652 N N . LEU A 1 93 ? 4.301 -14.120 -18.575 1.00 67.44 93 LEU A N 1
ATOM 653 C CA . LEU A 1 93 ? 3.891 -14.182 -17.177 1.00 67.44 93 LEU A CA 1
ATOM 654 C C . LEU A 1 93 ? 2.472 -13.644 -17.042 1.00 67.44 93 LEU A C 1
ATOM 656 O O . LEU A 1 93 ? 2.193 -12.447 -17.149 1.00 67.44 93 LEU A O 1
ATOM 660 N N . ARG A 1 94 ? 1.547 -14.577 -16.847 1.00 75.50 94 ARG A N 1
ATOM 661 C CA . ARG A 1 94 ? 0.132 -14.274 -16.729 1.00 75.50 94 ARG A CA 1
ATOM 662 C C . ARG A 1 94 ? -0.151 -13.704 -15.354 1.00 75.50 94 ARG A C 1
ATOM 664 O O . ARG A 1 94 ? 0.288 -14.245 -14.350 1.00 75.50 94 ARG A O 1
ATOM 671 N N . TYR A 1 95 ? -0.964 -12.656 -15.317 1.00 85.56 95 TYR A N 1
ATOM 672 C CA . TYR A 1 95 ? -1.548 -12.157 -14.078 1.00 85.56 95 TYR A CA 1
ATOM 673 C C . TYR A 1 95 ? -2.285 -13.284 -13.334 1.00 85.56 95 TYR A C 1
ATOM 675 O O . TYR A 1 95 ? -3.148 -13.952 -13.915 1.00 85.56 95 TYR A O 1
ATOM 683 N N . GLY A 1 96 ? -1.932 -13.493 -12.068 1.00 87.94 96 GLY A N 1
ATOM 684 C CA . GLY A 1 96 ? -2.360 -14.612 -11.227 1.00 87.94 96 GLY A CA 1
ATOM 685 C C . GLY A 1 96 ? -1.712 -15.960 -11.547 1.00 87.94 96 GLY A C 1
ATOM 686 O O . GLY A 1 96 ? -2.192 -16.989 -11.078 1.00 87.94 96 GLY A O 1
ATOM 687 N N . GLY A 1 97 ? -0.672 -15.978 -12.379 1.00 90.44 97 GLY A N 1
ATOM 688 C CA . GLY A 1 97 ? 0.128 -17.163 -12.663 1.00 90.44 97 GLY A CA 1
ATOM 689 C C . GLY A 1 97 ? 1.098 -17.455 -11.523 1.00 90.44 97 GLY A C 1
ATOM 690 O O . GLY A 1 97 ? 1.744 -16.542 -11.006 1.00 90.44 97 GLY A O 1
ATOM 691 N N . CYS A 1 98 ? 1.209 -18.731 -11.164 1.00 92.56 98 CYS A N 1
ATOM 692 C CA . CYS A 1 98 ? 2.149 -19.225 -10.165 1.00 92.56 98 CYS A CA 1
ATOM 693 C C . CYS A 1 98 ? 3.325 -19.899 -10.864 1.00 92.56 98 CYS A C 1
ATOM 695 O O . CYS A 1 98 ? 3.135 -20.633 -11.833 1.00 92.56 98 CYS A O 1
ATOM 697 N N . LEU A 1 99 ? 4.536 -19.622 -10.404 1.00 89.25 99 LEU A N 1
ATOM 698 C CA . LEU A 1 99 ? 5.770 -19.919 -11.112 1.00 89.25 99 LEU A CA 1
ATOM 699 C C . LEU A 1 99 ? 6.683 -20.764 -10.237 1.00 89.25 99 LEU A C 1
ATOM 701 O O . LEU A 1 99 ? 6.962 -20.401 -9.094 1.00 89.25 99 LEU A O 1
ATOM 705 N N . ALA A 1 100 ? 7.158 -21.863 -10.809 1.00 86.44 100 ALA A N 1
ATOM 706 C CA . ALA A 1 100 ? 8.240 -22.647 -10.254 1.00 86.44 100 ALA A CA 1
ATOM 707 C C . ALA A 1 100 ? 9.585 -22.188 -10.832 1.00 86.44 100 ALA A C 1
ATOM 709 O O . ALA A 1 100 ? 9.690 -21.956 -12.042 1.00 86.44 100 ALA A O 1
ATOM 710 N N . GLU A 1 101 ? 10.603 -22.093 -9.983 1.00 77.06 101 GLU A N 1
ATOM 711 C CA . GLU A 1 101 ? 11.984 -21.781 -10.368 1.00 77.06 101 GLU A CA 1
ATOM 712 C C . GLU A 1 101 ? 12.852 -23.053 -10.229 1.00 77.06 101 GLU A C 1
ATOM 714 O O . GLU A 1 101 ? 12.987 -23.589 -9.124 1.00 77.06 101 GLU A O 1
ATOM 719 N N . PRO A 1 102 ? 13.424 -23.601 -11.321 1.00 59.81 102 PRO A N 1
ATOM 720 C CA . PRO A 1 102 ? 14.346 -24.721 -11.230 1.00 59.81 102 PRO A CA 1
ATOM 721 C C . PRO A 1 102 ? 15.615 -24.272 -10.491 1.00 59.81 102 PRO A C 1
ATOM 723 O O . PRO A 1 102 ? 16.190 -23.238 -10.812 1.00 59.81 102 PRO A O 1
ATOM 726 N N . ASP A 1 103 ? 16.044 -25.071 -9.509 1.00 54.22 103 ASP A N 1
ATOM 727 C CA . ASP A 1 103 ? 17.212 -24.828 -8.647 1.00 54.22 103 ASP A CA 1
ATOM 728 C C . ASP A 1 103 ? 17.075 -23.684 -7.618 1.00 54.22 103 ASP A C 1
ATOM 730 O O . ASP A 1 103 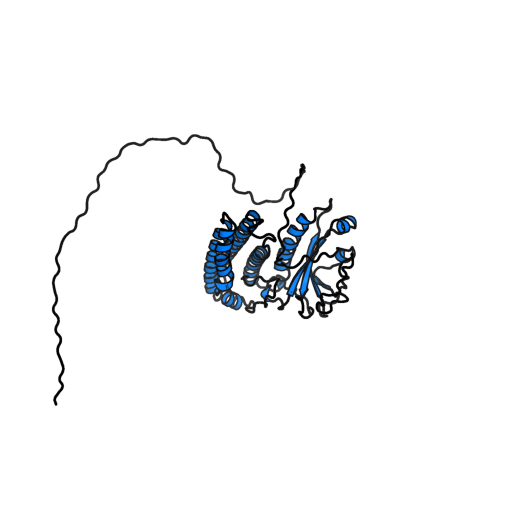? 18.022 -22.931 -7.377 1.00 54.22 103 ASP A O 1
ATOM 734 N N . PHE A 1 104 ? 15.950 -23.622 -6.895 1.00 47.59 104 PHE A N 1
ATOM 735 C CA . PHE A 1 104 ? 15.840 -22.859 -5.640 1.00 47.59 104 PHE A CA 1
ATOM 736 C C . PHE A 1 104 ? 16.097 -23.740 -4.385 1.00 47.59 104 PHE A C 1
ATOM 738 O O . PHE A 1 104 ? 15.169 -24.004 -3.617 1.00 47.59 104 PHE A O 1
ATOM 745 N N . PRO A 1 105 ? 17.321 -24.260 -4.112 1.00 38.50 105 PRO A N 1
ATOM 746 C CA . PRO A 1 105 ? 17.638 -24.787 -2.793 1.00 38.50 105 PRO A CA 1
ATOM 747 C C . PRO A 1 105 ? 17.902 -23.602 -1.860 1.00 38.50 105 PRO A C 1
ATOM 749 O O . PRO A 1 105 ? 18.588 -22.656 -2.242 1.00 38.50 105 PRO A O 1
ATOM 752 N N . GLY A 1 106 ? 17.378 -23.656 -0.633 1.00 43.00 106 GLY A N 1
ATOM 753 C CA . GLY A 1 106 ? 17.588 -22.639 0.400 1.00 43.00 106 GLY A CA 1
ATOM 754 C C . GLY A 1 106 ? 19.027 -22.105 0.445 1.00 43.00 106 GLY A C 1
ATOM 755 O O . GLY A 1 106 ? 19.925 -22.754 0.966 1.00 43.00 106 GLY A O 1
ATOM 756 N N . TYR A 1 107 ? 19.201 -20.922 -0.145 1.00 39.59 107 TYR A N 1
ATOM 757 C CA . TYR A 1 107 ? 20.288 -19.949 -0.035 1.00 39.59 107 TYR A CA 1
ATOM 758 C C . TYR A 1 107 ? 21.658 -20.460 0.487 1.00 39.59 107 TYR A C 1
ATOM 760 O O . TYR A 1 107 ? 22.119 -20.026 1.546 1.00 39.59 107 TYR A O 1
ATOM 768 N N . ASP A 1 108 ? 22.383 -21.303 -0.265 1.00 37.19 108 ASP A N 1
ATOM 769 C CA . ASP A 1 108 ? 23.847 -21.395 -0.091 1.00 37.19 108 ASP A CA 1
ATOM 770 C C . ASP A 1 108 ? 24.507 -20.233 -0.852 1.00 37.19 108 ASP A C 1
ATOM 772 O O . ASP A 1 108 ? 24.541 -20.196 -2.082 1.00 37.19 108 ASP A O 1
ATOM 776 N N . ARG A 1 109 ? 25.039 -19.258 -0.099 1.00 37.00 109 ARG A N 1
ATOM 777 C CA . ARG A 1 109 ? 25.677 -18.016 -0.588 1.00 37.00 109 ARG A CA 1
ATOM 778 C C . ARG A 1 109 ? 26.852 -18.217 -1.560 1.00 37.00 109 ARG A C 1
ATOM 780 O O . ARG A 1 109 ? 27.423 -17.220 -1.997 1.00 37.00 109 ARG A O 1
ATOM 787 N N . ARG A 1 110 ? 27.292 -19.443 -1.847 1.00 36.72 110 ARG A N 1
ATOM 788 C CA . ARG A 1 110 ? 28.554 -19.689 -2.563 1.00 36.72 110 ARG A CA 1
ATOM 789 C C . ARG A 1 110 ? 28.434 -19.916 -4.066 1.00 36.72 110 ARG A C 1
ATOM 791 O O . ARG A 1 110 ? 29.468 -19.849 -4.725 1.00 36.72 110 ARG A O 1
ATOM 798 N N . GLU A 1 111 ? 27.240 -20.130 -4.618 1.00 35.88 111 GLU A N 1
ATOM 799 C CA . GLU A 1 111 ? 27.139 -20.630 -5.998 1.00 35.88 111 GLU A CA 1
ATOM 800 C C . GLU A 1 111 ? 25.935 -20.098 -6.794 1.00 35.88 111 GLU A C 1
ATOM 802 O O . GLU A 1 111 ? 25.305 -20.834 -7.537 1.00 35.88 111 GLU A O 1
ATOM 807 N N . TYR A 1 112 ? 25.621 -18.802 -6.706 1.00 39.25 112 TYR A N 1
ATOM 808 C CA . TYR A 1 112 ? 24.844 -18.159 -7.776 1.00 39.25 112 TYR A CA 1
ATOM 809 C C . TYR A 1 112 ? 25.806 -17.478 -8.749 1.00 39.25 112 TYR A C 1
ATOM 811 O O . TYR A 1 112 ? 26.164 -16.308 -8.609 1.00 39.25 112 TYR A O 1
ATOM 819 N N . ALA A 1 113 ? 26.255 -18.239 -9.748 1.00 35.62 113 ALA A N 1
ATOM 820 C CA . ALA A 1 113 ? 26.711 -17.637 -10.988 1.00 35.62 113 ALA A CA 1
ATOM 821 C C . ALA A 1 113 ? 25.471 -17.028 -11.652 1.00 35.62 113 ALA A C 1
ATOM 823 O O . ALA A 1 113 ? 24.622 -17.762 -12.153 1.00 35.62 113 ALA A O 1
ATOM 824 N N . TYR A 1 114 ? 25.336 -15.700 -11.606 1.00 37.88 114 TYR A N 1
ATOM 825 C CA . TYR A 1 114 ? 24.316 -14.988 -12.374 1.00 37.88 114 TYR A CA 1
ATOM 826 C C . TYR A 1 114 ? 24.376 -15.482 -13.825 1.00 37.88 114 TYR A C 1
ATOM 828 O O . TYR A 1 114 ? 25.354 -15.232 -14.531 1.00 37.88 114 TYR A O 1
ATOM 836 N N . ARG A 1 115 ? 23.354 -16.217 -14.276 1.00 39.31 115 ARG A N 1
ATOM 837 C CA . ARG A 1 115 ? 23.138 -16.381 -15.712 1.00 39.31 115 ARG A CA 1
ATOM 838 C C . ARG A 1 115 ? 22.685 -15.023 -16.231 1.00 39.31 115 ARG A C 1
ATOM 840 O O . ARG A 1 115 ? 21.752 -14.447 -15.681 1.00 39.31 115 ARG A O 1
ATOM 847 N N . ASP A 1 116 ? 23.280 -14.571 -17.331 1.00 40.91 116 ASP A N 1
ATOM 848 C CA . ASP A 1 116 ? 22.940 -13.331 -18.063 1.00 40.91 116 ASP A CA 1
ATOM 849 C C . ASP A 1 116 ? 21.457 -13.227 -18.506 1.00 40.91 116 ASP A C 1
ATOM 851 O O . ASP A 1 116 ? 21.070 -12.280 -19.177 1.00 40.91 116 ASP A O 1
ATOM 855 N N . THR A 1 117 ? 20.611 -14.205 -18.171 1.00 43.09 117 THR A N 1
ATOM 856 C CA . THR A 1 117 ? 19.246 -14.385 -18.696 1.00 43.09 117 THR A CA 1
ATOM 857 C C . THR A 1 117 ? 18.148 -14.349 -17.626 1.00 43.09 117 THR A C 1
ATOM 859 O O . THR A 1 117 ? 16.979 -14.456 -17.981 1.00 43.09 117 THR A O 1
ATOM 862 N N . GLY A 1 118 ? 18.491 -14.136 -16.347 1.00 47.75 118 GLY A N 1
ATOM 863 C CA . GLY A 1 118 ? 17.526 -14.210 -15.240 1.00 47.75 118 GLY A CA 1
ATOM 864 C C . GLY A 1 118 ? 17.096 -15.648 -14.904 1.00 47.75 118 GLY A C 1
ATOM 865 O O . GLY A 1 118 ? 17.562 -16.589 -15.554 1.00 47.75 118 GLY A O 1
ATOM 866 N N . PRO A 1 119 ? 16.264 -15.845 -13.863 1.00 54.38 119 PRO A N 1
ATOM 867 C CA . PRO A 1 119 ? 15.721 -17.159 -13.536 1.00 54.38 119 PRO A CA 1
ATOM 868 C C . PRO A 1 119 ? 14.729 -17.635 -14.605 1.00 54.38 119 PRO A C 1
ATOM 870 O O . PRO A 1 119 ? 13.921 -16.860 -15.120 1.00 54.38 119 PRO A O 1
ATOM 873 N N . GLU A 1 120 ? 14.807 -18.919 -14.952 1.00 64.00 120 GLU A N 1
ATOM 874 C CA . GLU A 1 120 ? 13.881 -19.563 -15.886 1.00 64.00 120 GLU A CA 1
ATOM 875 C C . GLU A 1 120 ? 12.608 -19.940 -15.119 1.00 64.00 120 GLU A C 1
ATOM 877 O O . GLU A 1 120 ? 12.632 -20.833 -14.284 1.00 64.00 120 GLU A O 1
ATOM 882 N N . PHE A 1 121 ? 11.490 -19.258 -15.361 1.00 73.50 121 PHE A N 1
ATOM 883 C CA . PHE A 1 121 ? 10.232 -19.571 -14.678 1.00 73.50 121 PHE A CA 1
ATOM 884 C C . PHE A 1 121 ? 9.380 -20.555 -15.475 1.00 73.50 121 PHE A C 1
ATOM 886 O O . PHE A 1 121 ? 9.165 -20.387 -16.674 1.00 73.50 121 PHE A O 1
ATOM 893 N N . THR A 1 122 ? 8.809 -21.542 -14.785 1.00 82.12 122 THR A N 1
ATOM 894 C CA . THR A 1 122 ? 7.783 -22.433 -15.342 1.00 82.12 122 THR A CA 1
ATOM 895 C C . THR A 1 122 ? 6.444 -22.176 -14.661 1.00 82.12 122 THR A C 1
ATOM 897 O O . THR A 1 122 ? 6.342 -22.315 -13.447 1.00 82.12 122 THR A O 1
ATOM 900 N N . GLU A 1 123 ? 5.394 -21.842 -15.418 1.00 85.00 123 GLU A N 1
ATOM 901 C CA . GLU A 1 123 ? 4.045 -21.720 -14.843 1.00 85.00 123 GLU A CA 1
ATOM 902 C C . GLU A 1 123 ? 3.550 -23.093 -14.355 1.00 85.00 123 GLU A C 1
ATOM 904 O O . GLU A 1 123 ? 3.515 -24.071 -15.108 1.00 85.00 123 GLU A O 1
ATOM 909 N N . VAL A 1 124 ? 3.146 -23.161 -13.088 1.00 89.94 124 VAL A N 1
ATOM 910 C CA . VAL A 1 124 ? 2.594 -24.346 -12.426 1.00 89.94 124 VAL A CA 1
ATOM 911 C C . VAL A 1 124 ? 1.213 -24.028 -11.843 1.00 89.94 124 VAL A C 1
ATOM 913 O O . VAL A 1 124 ? 0.907 -22.873 -11.542 1.00 89.94 124 VAL A O 1
ATOM 916 N N . PRO A 1 125 ? 0.330 -25.026 -11.651 1.00 92.69 125 PRO A N 1
ATOM 917 C CA . PRO A 1 125 ? -0.915 -24.798 -10.928 1.00 92.69 125 PRO A CA 1
ATOM 918 C C . PRO A 1 125 ? -0.626 -24.274 -9.517 1.00 92.69 125 PRO A C 1
ATOM 920 O O . PRO A 1 125 ? 0.090 -24.933 -8.773 1.00 92.69 125 PRO A O 1
ATOM 923 N N . CYS A 1 126 ? -1.250 -23.167 -9.107 1.00 94.25 126 CYS A N 1
ATOM 924 C CA . CYS A 1 126 ? -1.010 -22.547 -7.794 1.00 94.25 126 CYS A CA 1
ATOM 925 C C . CYS A 1 126 ? -1.251 -23.478 -6.594 1.00 94.25 126 CYS A C 1
ATOM 927 O O . CYS A 1 126 ? -0.720 -23.255 -5.516 1.00 94.25 126 CYS A O 1
ATOM 929 N N . ALA A 1 127 ? -2.051 -24.538 -6.755 1.00 93.69 127 ALA A N 1
ATOM 930 C CA . ALA A 1 127 ? -2.233 -25.555 -5.716 1.00 93.69 127 ALA A CA 1
ATOM 931 C C . ALA A 1 127 ? -0.961 -26.391 -5.447 1.00 93.69 127 ALA A C 1
ATOM 933 O O . ALA A 1 127 ? -0.882 -27.079 -4.429 1.00 93.69 127 ALA A O 1
ATOM 934 N N . GLN A 1 128 ? 0.009 -26.370 -6.361 1.00 91.38 128 GLN A N 1
ATOM 935 C CA . GLN A 1 128 ? 1.333 -26.958 -6.185 1.00 91.38 128 GLN A CA 1
ATOM 936 C C . GLN A 1 128 ? 2.261 -25.969 -5.471 1.00 91.38 128 GLN A C 1
ATOM 938 O O . GLN A 1 128 ? 1.990 -24.770 -5.424 1.00 91.38 128 GLN A O 1
ATOM 943 N N . ALA A 1 129 ? 3.351 -26.489 -4.905 1.00 92.06 129 ALA A N 1
ATOM 944 C CA . ALA A 1 129 ? 4.421 -25.645 -4.385 1.00 92.06 129 ALA A CA 1
ATOM 945 C C . ALA A 1 129 ? 5.011 -24.792 -5.520 1.00 92.06 129 ALA A C 1
ATOM 947 O O . ALA A 1 129 ? 5.211 -25.314 -6.618 1.00 92.06 129 ALA A O 1
ATOM 948 N N . HIS A 1 130 ? 5.237 -23.508 -5.255 1.00 91.31 130 HIS A N 1
ATOM 949 C CA . HIS A 1 130 ? 5.802 -22.560 -6.213 1.00 91.31 130 HIS A CA 1
ATOM 950 C C . HIS A 1 130 ? 6.561 -21.435 -5.497 1.00 91.31 130 HIS A C 1
ATOM 952 O O . HIS A 1 130 ? 6.307 -21.136 -4.328 1.00 91.31 130 HIS A O 1
ATOM 958 N N . GLU A 1 131 ? 7.493 -20.802 -6.201 1.00 88.69 131 GLU A N 1
ATOM 959 C CA . GLU A 1 131 ? 8.411 -19.800 -5.650 1.00 88.69 131 GLU A CA 1
ATOM 960 C C . GLU A 1 131 ? 8.004 -18.366 -6.005 1.00 88.69 131 GLU A C 1
ATOM 962 O O . GLU A 1 131 ? 8.529 -17.416 -5.422 1.00 88.69 131 GLU A O 1
ATOM 967 N N . ALA A 1 132 ? 7.054 -18.184 -6.927 1.00 90.12 132 ALA A N 1
ATOM 968 C CA . ALA A 1 132 ? 6.503 -16.866 -7.202 1.00 90.12 132 ALA A CA 1
ATOM 969 C C . ALA A 1 132 ? 5.042 -16.873 -7.662 1.00 90.12 132 ALA A C 1
ATOM 971 O O . ALA A 1 132 ? 4.594 -17.797 -8.335 1.00 90.12 132 ALA A O 1
ATOM 972 N N . GLU A 1 133 ? 4.314 -15.798 -7.365 1.00 93.25 133 GLU A N 1
ATOM 973 C CA . GLU A 1 133 ? 2.982 -15.530 -7.921 1.00 93.25 133 GLU A CA 1
ATOM 974 C C . GLU A 1 133 ? 2.926 -14.129 -8.529 1.00 93.25 133 GLU A C 1
ATOM 976 O O . GLU A 1 133 ? 3.212 -13.137 -7.860 1.00 93.25 133 GLU A O 1
ATOM 981 N N . VAL A 1 134 ? 2.534 -14.032 -9.800 1.00 92.75 134 VAL A N 1
ATOM 982 C CA . VAL A 1 134 ? 2.423 -12.759 -10.520 1.00 92.75 134 VAL A CA 1
ATOM 983 C C . VAL A 1 134 ? 1.157 -12.033 -10.079 1.00 92.75 134 VAL A C 1
ATOM 985 O O . VAL A 1 134 ? 0.053 -12.420 -10.460 1.00 92.75 134 VAL A O 1
ATOM 988 N N . PHE A 1 135 ? 1.293 -10.930 -9.351 1.00 92.69 135 PHE A N 1
ATOM 989 C CA . PHE A 1 135 ? 0.138 -10.168 -8.862 1.00 92.69 135 PHE A CA 1
ATOM 990 C C . PHE A 1 135 ? -0.108 -8.864 -9.626 1.00 92.69 135 PHE A C 1
ATOM 992 O O . PHE A 1 135 ? -1.102 -8.178 -9.388 1.00 92.69 135 PHE A O 1
ATOM 999 N N . GLY A 1 136 ? 0.782 -8.478 -10.544 1.00 91.12 136 GLY A N 1
ATOM 1000 C CA . GLY A 1 136 ? 0.643 -7.208 -11.245 1.00 91.12 136 GLY A CA 1
ATOM 1001 C C . GLY A 1 136 ? 1.792 -6.849 -12.172 1.00 91.12 136 GLY A C 1
ATOM 1002 O O . GLY A 1 136 ? 2.722 -7.619 -12.394 1.00 91.12 136 GLY A O 1
ATOM 1003 N N . GLY A 1 137 ? 1.693 -5.647 -12.730 1.00 89.38 137 GLY A N 1
ATOM 1004 C CA . GLY A 1 137 ? 2.698 -5.085 -13.617 1.00 89.38 137 GLY A CA 1
ATOM 1005 C C . GLY A 1 137 ? 2.205 -3.849 -14.362 1.00 89.38 137 GLY A C 1
ATOM 1006 O O . GLY A 1 137 ? 1.053 -3.419 -14.222 1.00 89.38 137 GLY A O 1
ATOM 1007 N N . LEU A 1 138 ? 3.097 -3.298 -15.179 1.00 89.31 138 LEU A N 1
ATOM 1008 C CA . LEU A 1 138 ? 2.838 -2.184 -16.086 1.00 89.31 138 LEU A CA 1
ATOM 1009 C C . LEU A 1 138 ? 3.585 -2.416 -17.396 1.00 89.31 138 LEU A C 1
ATOM 1011 O O . LEU A 1 138 ? 4.803 -2.555 -17.397 1.00 89.31 138 LEU A O 1
ATOM 1015 N N . GLU A 1 139 ? 2.878 -2.348 -18.519 1.00 88.81 139 GLU A N 1
ATOM 1016 C CA . GLU A 1 139 ? 3.528 -2.218 -19.820 1.00 88.81 139 GLU A CA 1
ATOM 1017 C C . GLU A 1 139 ? 3.970 -0.763 -20.028 1.00 88.81 139 GLU A C 1
ATOM 1019 O O . GLU A 1 139 ? 3.165 0.174 -20.050 1.00 88.81 139 GLU A O 1
ATOM 1024 N N . VAL A 1 140 ? 5.277 -0.559 -20.153 1.00 86.44 140 VAL A N 1
ATOM 1025 C CA . VAL A 1 140 ? 5.871 0.734 -20.467 1.00 86.44 140 VAL A CA 1
ATOM 1026 C C . VAL A 1 140 ? 5.640 1.004 -21.949 1.00 86.44 140 VAL A C 1
ATOM 1028 O O . VAL A 1 140 ? 6.055 0.232 -22.812 1.00 86.44 140 VAL A O 1
ATOM 1031 N N . GLY A 1 141 ? 4.970 2.122 -22.238 1.00 83.50 141 GLY A N 1
ATOM 1032 C CA . GLY A 1 141 ? 4.619 2.501 -23.604 1.00 83.50 141 GLY A CA 1
ATOM 1033 C C . GLY A 1 141 ? 5.818 2.521 -24.567 1.00 83.50 141 GLY A C 1
ATOM 1034 O O . GLY A 1 141 ? 6.969 2.665 -24.141 1.00 83.50 141 GLY A O 1
ATOM 1035 N N . PRO A 1 142 ? 5.562 2.407 -25.882 1.00 82.50 142 PRO A N 1
ATOM 1036 C CA . PRO A 1 142 ? 6.619 2.327 -26.882 1.00 82.50 142 PRO A CA 1
ATOM 1037 C C . PRO A 1 142 ? 7.493 3.588 -26.876 1.00 82.50 142 PRO A C 1
ATOM 1039 O O . PRO A 1 142 ? 6.995 4.702 -26.712 1.00 82.50 142 PRO A O 1
ATOM 1042 N N . GLY A 1 143 ? 8.798 3.424 -27.103 1.00 89.44 143 GLY A N 1
ATOM 1043 C CA . GLY A 1 143 ? 9.731 4.548 -27.141 1.00 89.44 143 GLY A CA 1
ATOM 1044 C C . GLY A 1 143 ? 11.200 4.160 -26.946 1.00 89.44 143 GLY A C 1
ATOM 1045 O O . GLY A 1 143 ? 11.527 2.968 -26.910 1.00 89.44 143 GLY A O 1
ATOM 1046 N N . PRO A 1 144 ? 12.098 5.159 -26.844 1.00 93.06 144 PRO A N 1
ATOM 1047 C CA . PRO A 1 144 ? 13.470 4.937 -26.398 1.00 93.06 144 PRO A CA 1
ATOM 1048 C C . PRO A 1 144 ? 13.497 4.442 -24.947 1.00 93.06 144 PRO A C 1
ATOM 1050 O O . PRO A 1 144 ? 12.553 4.679 -24.191 1.00 93.06 144 PRO A O 1
ATOM 1053 N N . TYR A 1 145 ? 14.591 3.777 -24.563 1.00 91.75 145 TYR A N 1
ATOM 1054 C CA . TYR A 1 145 ? 14.779 3.30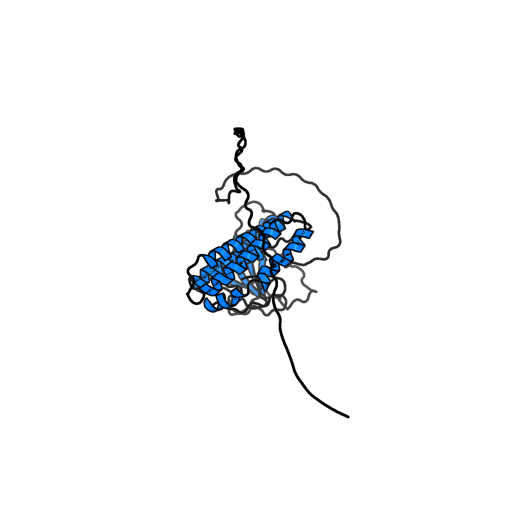0 -23.195 1.00 91.75 145 TYR A CA 1
ATOM 1055 C C . TYR A 1 145 ? 14.670 4.476 -22.205 1.00 91.75 145 TYR A C 1
ATOM 1057 O O . TYR A 1 145 ? 15.404 5.456 -22.355 1.00 91.75 145 TYR A O 1
ATOM 1065 N N . PRO A 1 146 ? 13.763 4.418 -21.210 1.00 91.00 146 PRO A N 1
ATOM 1066 C CA . PRO A 1 146 ? 13.540 5.518 -20.269 1.00 91.00 146 PRO A CA 1
ATOM 1067 C C . PRO A 1 146 ? 14.695 5.758 -19.284 1.00 91.00 146 PRO A C 1
ATOM 1069 O O . PRO A 1 146 ? 14.656 6.753 -18.558 1.00 91.00 146 PRO A O 1
ATOM 1072 N N . GLY A 1 147 ? 15.688 4.865 -19.246 1.00 90.00 147 GLY A N 1
ATOM 1073 C CA . GLY A 1 147 ? 16.769 4.872 -18.267 1.00 90.00 147 GLY A CA 1
ATOM 1074 C C . GLY A 1 147 ? 16.425 4.063 -17.016 1.00 90.00 147 GLY A C 1
ATOM 1075 O O . GLY A 1 147 ? 15.279 4.055 -16.561 1.00 90.00 147 GLY A O 1
ATOM 1076 N N . GLU A 1 148 ? 17.440 3.419 -16.441 1.00 87.31 148 GLU A N 1
ATOM 1077 C CA . GLU A 1 148 ? 17.294 2.529 -15.281 1.00 87.31 148 GLU A CA 1
ATOM 1078 C C . GLU A 1 148 ? 16.723 3.274 -14.077 1.00 87.31 148 GLU A C 1
ATOM 1080 O O . GLU A 1 148 ? 15.701 2.871 -13.539 1.00 87.31 148 GLU A O 1
ATOM 1085 N N . ALA A 1 149 ? 17.287 4.437 -13.741 1.00 84.62 149 ALA A N 1
ATOM 1086 C CA . ALA A 1 149 ? 16.831 5.247 -12.613 1.00 84.62 149 ALA A CA 1
ATOM 1087 C C . ALA A 1 149 ? 15.334 5.607 -12.687 1.00 84.62 149 ALA A C 1
ATOM 1089 O O . ALA A 1 149 ? 14.665 5.734 -11.664 1.00 84.62 149 ALA A O 1
ATOM 1090 N N . ARG A 1 150 ? 14.776 5.771 -13.896 1.00 89.06 150 ARG A N 1
ATOM 1091 C CA . ARG A 1 150 ? 13.340 6.028 -14.059 1.00 89.06 150 ARG A CA 1
ATOM 1092 C C . ARG A 1 150 ? 12.513 4.774 -13.783 1.00 89.06 150 ARG A C 1
ATOM 1094 O O . ARG A 1 150 ? 11.461 4.890 -13.159 1.00 89.06 150 ARG A O 1
ATOM 1101 N N . LEU A 1 151 ? 12.954 3.608 -14.251 1.00 86.56 151 LEU A N 1
ATOM 1102 C CA . LEU A 1 151 ? 12.264 2.339 -14.009 1.00 86.56 151 LEU A CA 1
ATOM 1103 C C . LEU A 1 151 ? 12.379 1.904 -12.547 1.00 86.56 151 LEU A C 1
ATOM 1105 O O . LEU A 1 151 ? 11.353 1.565 -11.967 1.00 86.56 151 LEU A O 1
ATOM 1109 N N . ALA A 1 152 ? 13.554 2.054 -11.936 1.00 84.06 152 ALA A N 1
ATOM 1110 C CA . ALA A 1 152 ? 13.797 1.799 -10.517 1.00 84.06 152 ALA A CA 1
ATOM 1111 C C . ALA A 1 152 ? 12.880 2.631 -9.603 1.00 84.06 152 ALA A C 1
ATOM 1113 O O . ALA A 1 152 ? 12.369 2.121 -8.619 1.00 84.06 152 ALA A O 1
ATOM 1114 N N . ARG A 1 153 ? 12.567 3.886 -9.962 1.00 83.75 153 ARG A N 1
ATOM 1115 C CA . ARG A 1 153 ? 11.568 4.696 -9.230 1.00 83.75 153 ARG A CA 1
ATOM 1116 C C . ARG A 1 153 ? 10.109 4.367 -9.561 1.00 83.75 153 ARG A C 1
ATOM 1118 O O . ARG A 1 153 ? 9.210 4.716 -8.801 1.00 83.75 153 ARG A O 1
ATOM 1125 N N . THR A 1 154 ? 9.842 3.774 -10.725 1.00 89.31 154 THR A N 1
ATOM 1126 C CA . THR A 1 154 ? 8.471 3.502 -11.196 1.00 89.31 154 THR A CA 1
ATOM 1127 C C . THR A 1 154 ? 7.972 2.143 -10.718 1.00 89.31 154 THR A C 1
ATOM 1129 O O . THR A 1 154 ? 6.811 2.024 -10.334 1.00 89.31 154 THR A O 1
ATOM 1132 N N . ALA A 1 155 ? 8.827 1.120 -10.756 1.00 88.19 155 ALA A N 1
ATOM 1133 C CA . ALA A 1 155 ? 8.440 -0.258 -10.492 1.00 88.19 155 ALA A CA 1
ATOM 1134 C C . ALA A 1 155 ? 7.919 -0.498 -9.063 1.00 88.19 155 ALA A C 1
ATOM 1136 O O . ALA A 1 155 ? 6.831 -1.065 -8.964 1.00 88.19 155 ALA A O 1
ATOM 1137 N N . PRO A 1 156 ? 8.572 -0.010 -7.985 1.00 88.50 156 PRO A N 1
ATOM 1138 C CA . PRO A 1 156 ? 8.068 -0.191 -6.623 1.00 88.50 156 PRO A CA 1
ATOM 1139 C C . PRO A 1 156 ? 6.659 0.374 -6.454 1.00 88.50 156 PRO A C 1
ATOM 1141 O O . PRO A 1 156 ? 5.766 -0.327 -5.995 1.00 88.50 156 PRO A O 1
ATOM 1144 N N . ARG A 1 157 ? 6.427 1.607 -6.931 1.00 90.56 157 ARG A N 1
ATOM 1145 C CA . ARG A 1 157 ? 5.116 2.272 -6.861 1.00 90.56 157 ARG A CA 1
ATOM 1146 C C . ARG A 1 157 ? 4.039 1.489 -7.594 1.00 90.56 157 ARG A C 1
ATOM 1148 O O . ARG A 1 157 ? 3.009 1.182 -7.011 1.00 90.56 157 ARG A O 1
ATOM 1155 N N . VAL A 1 158 ? 4.303 1.104 -8.844 1.00 91.25 158 VAL A N 1
ATOM 1156 C CA . VAL A 1 158 ? 3.370 0.269 -9.615 1.00 91.25 158 VAL A CA 1
ATOM 1157 C C . VAL A 1 158 ? 3.057 -1.021 -8.867 1.00 91.25 158 VAL A C 1
ATOM 1159 O O . VAL A 1 158 ? 1.902 -1.430 -8.819 1.00 91.25 158 VAL A O 1
ATOM 1162 N N . CYS A 1 159 ? 4.065 -1.685 -8.308 1.00 92.12 159 CYS A N 1
ATOM 1163 C CA . CYS A 1 159 ? 3.851 -2.954 -7.637 1.00 92.12 159 CYS A CA 1
ATOM 1164 C C . CYS A 1 159 ? 3.094 -2.791 -6.322 1.00 92.12 159 CYS A C 1
ATOM 1166 O O . CYS A 1 159 ? 2.161 -3.546 -6.097 1.00 92.12 159 CYS A O 1
ATOM 1168 N N . LEU A 1 160 ? 3.368 -1.779 -5.509 1.00 91.31 160 LEU A N 1
ATOM 1169 C CA . LEU A 1 160 ? 2.594 -1.539 -4.289 1.00 91.31 160 LEU A CA 1
ATOM 1170 C C . LEU A 1 160 ? 1.121 -1.204 -4.595 1.00 91.31 160 LEU A C 1
ATOM 1172 O O . LEU A 1 160 ? 0.229 -1.828 -4.027 1.00 91.31 160 LEU A O 1
ATOM 1176 N N . GLU A 1 161 ? 0.851 -0.372 -5.607 1.00 91.12 161 GLU A N 1
ATOM 1177 C CA . GLU A 1 161 ? -0.520 -0.101 -6.083 1.00 91.12 161 GLU A CA 1
ATOM 1178 C C . GLU A 1 161 ? -1.235 -1.384 -6.567 1.00 91.12 161 GLU A C 1
ATOM 1180 O O . GLU A 1 161 ? -2.433 -1.599 -6.349 1.00 91.12 161 GLU A O 1
ATOM 1185 N N . LYS A 1 162 ? -0.516 -2.278 -7.261 1.00 92.38 162 LYS A N 1
ATOM 1186 C CA . LYS A 1 162 ? -1.075 -3.570 -7.695 1.00 92.38 162 LYS A CA 1
ATOM 1187 C C . LYS A 1 162 ? -1.292 -4.521 -6.529 1.00 92.38 162 LYS A C 1
ATOM 1189 O O . LYS A 1 162 ? -2.277 -5.251 -6.541 1.00 92.38 162 LYS A O 1
ATOM 1194 N N . LEU A 1 163 ? -0.421 -4.494 -5.531 1.00 91.31 163 LEU A N 1
ATOM 1195 C CA . LEU A 1 163 ? -0.533 -5.308 -4.332 1.00 91.31 163 LEU A CA 1
ATOM 1196 C C . LEU A 1 163 ? -1.798 -4.945 -3.555 1.00 91.31 163 LEU A C 1
ATOM 1198 O O . LEU A 1 163 ? -2.610 -5.834 -3.303 1.00 91.31 163 LEU A O 1
ATOM 1202 N N . ALA A 1 164 ? -2.021 -3.650 -3.311 1.00 90.44 164 ALA A N 1
ATOM 1203 C CA . ALA A 1 164 ? -3.194 -3.125 -2.606 1.00 90.44 164 ALA A CA 1
ATOM 1204 C C . ALA A 1 164 ? -4.535 -3.512 -3.261 1.00 90.44 164 ALA A C 1
ATOM 1206 O O . ALA A 1 164 ? -5.567 -3.527 -2.600 1.00 90.44 164 ALA A O 1
ATOM 1207 N N . SER A 1 165 ? -4.535 -3.873 -4.552 1.00 90.75 165 SER A N 1
ATOM 1208 C CA . SER A 1 165 ? -5.728 -4.358 -5.265 1.00 90.75 165 SER A CA 1
ATOM 1209 C C . SER A 1 165 ? -5.780 -5.876 -5.468 1.00 90.75 165 SER A C 1
ATOM 1211 O O . SER A 1 165 ? -6.863 -6.413 -5.706 1.00 90.75 165 SER A O 1
ATOM 1213 N N . TYR A 1 166 ? -4.645 -6.578 -5.392 1.00 92.94 166 TYR A N 1
ATOM 1214 C CA . TYR A 1 166 ? -4.557 -8.029 -5.591 1.00 92.94 166 TYR A CA 1
ATOM 1215 C C . TYR A 1 166 ? -4.730 -8.823 -4.296 1.00 92.94 166 TYR A C 1
ATOM 1217 O O . TYR A 1 166 ? -5.394 -9.860 -4.301 1.00 92.94 166 TYR A O 1
ATOM 1225 N N . ALA A 1 167 ? -4.121 -8.340 -3.216 1.00 92.56 167 ALA A N 1
ATOM 1226 C CA . ALA A 1 167 ? -4.188 -8.885 -1.868 1.00 92.56 167 ALA A CA 1
ATOM 1227 C C . ALA A 1 167 ? -4.598 -7.741 -0.932 1.00 92.56 167 ALA A C 1
ATOM 1229 O O . ALA A 1 167 ? -3.764 -7.155 -0.246 1.00 92.56 167 ALA A O 1
ATOM 1230 N N . MET A 1 168 ? -5.887 -7.379 -0.982 1.00 91.94 168 MET A N 1
ATOM 1231 C CA . MET A 1 168 ? -6.404 -6.158 -0.344 1.00 91.94 168 MET A CA 1
ATOM 1232 C C . MET A 1 168 ? -6.254 -6.150 1.178 1.00 91.94 168 MET A C 1
ATOM 1234 O O . MET A 1 168 ? -6.214 -5.077 1.768 1.00 91.94 168 MET A O 1
ATOM 1238 N N . ASP A 1 169 ? -6.165 -7.325 1.809 1.00 92.00 169 ASP A N 1
ATOM 1239 C CA . ASP A 1 169 ? -5.782 -7.447 3.214 1.00 92.00 169 ASP A CA 1
ATOM 1240 C C . ASP A 1 169 ? -4.408 -8.123 3.329 1.00 92.00 169 ASP A C 1
ATOM 1242 O O . ASP A 1 169 ? -4.322 -9.354 3.393 1.00 92.00 169 ASP A O 1
ATOM 1246 N N . PRO A 1 170 ? -3.313 -7.344 3.371 1.00 86.56 170 PRO A N 1
ATOM 1247 C CA . PRO A 1 170 ? -1.974 -7.882 3.566 1.00 86.56 170 PRO A CA 1
ATOM 1248 C C . PRO A 1 170 ? -1.807 -8.679 4.864 1.00 86.56 170 PRO A C 1
ATOM 1250 O O . PRO A 1 170 ? -0.848 -9.439 4.974 1.00 86.56 170 PRO A O 1
ATOM 1253 N N . TRP A 1 171 ? -2.707 -8.540 5.849 1.00 88.56 171 TRP A N 1
ATOM 1254 C CA . TRP A 1 171 ? -2.637 -9.333 7.077 1.00 88.56 171 TRP A CA 1
ATOM 1255 C C . TRP A 1 171 ? -3.094 -10.786 6.872 1.00 88.56 171 TRP A C 1
ATOM 1257 O O . TRP A 1 171 ? -2.770 -11.644 7.687 1.00 88.56 171 TRP A O 1
ATOM 1267 N N . GLU A 1 172 ? -3.807 -11.088 5.781 1.00 88.81 172 GLU A N 1
ATOM 1268 C CA . GLU A 1 172 ? -4.144 -12.466 5.394 1.00 88.81 172 GLU A CA 1
ATOM 1269 C C . GLU A 1 172 ? -2.973 -13.186 4.699 1.00 88.81 172 GLU A C 1
ATOM 1271 O O . GLU A 1 172 ? -3.045 -14.396 4.466 1.00 88.81 172 GLU A O 1
ATOM 1276 N N . LEU A 1 173 ? -1.888 -12.475 4.361 1.00 87.31 173 LEU A N 1
ATOM 1277 C CA . LEU A 1 173 ? -0.722 -13.092 3.737 1.00 87.31 173 LEU A CA 1
ATOM 1278 C C . LEU A 1 173 ? 0.009 -14.007 4.734 1.00 87.31 173 LEU A C 1
ATOM 1280 O O . LEU A 1 173 ? 0.200 -13.636 5.897 1.00 87.31 173 LEU A O 1
ATOM 1284 N N . PRO A 1 174 ? 0.474 -15.190 4.292 1.00 84.25 174 PRO A N 1
ATOM 1285 C CA . PRO A 1 174 ? 1.329 -16.033 5.113 1.00 84.25 174 PRO A CA 1
ATOM 1286 C C . PRO A 1 174 ? 2.574 -15.273 5.588 1.00 84.25 174 PRO A C 1
ATOM 1288 O O . PRO A 1 174 ? 3.135 -14.450 4.865 1.00 84.25 174 PRO A O 1
ATOM 1291 N N . GLY A 1 175 ? 3.038 -15.579 6.800 1.00 80.94 175 GLY A N 1
ATOM 1292 C CA . GLY A 1 175 ? 4.324 -15.069 7.274 1.00 80.94 175 GLY A CA 1
ATOM 1293 C C . GLY A 1 175 ? 5.470 -15.539 6.374 1.00 80.94 175 GLY A C 1
ATOM 1294 O O . GLY A 1 175 ? 5.456 -16.673 5.894 1.00 80.94 175 GLY A O 1
ATOM 1295 N N . GLY A 1 176 ? 6.470 -14.681 6.173 1.00 78.62 176 GLY A N 1
ATOM 1296 C CA . GLY A 1 176 ? 7.593 -14.982 5.286 1.00 78.62 176 GLY A CA 1
ATOM 1297 C C . GLY A 1 176 ? 7.266 -14.819 3.801 1.00 78.62 176 GLY A C 1
ATOM 1298 O O . GLY A 1 176 ? 7.844 -15.527 2.983 1.00 78.62 176 GLY A O 1
ATOM 1299 N N . VAL A 1 177 ? 6.318 -13.948 3.446 1.00 85.38 177 VAL A N 1
ATOM 1300 C CA . VAL A 1 177 ? 6.045 -13.548 2.060 1.00 85.38 177 VAL A CA 1
ATOM 1301 C C . VAL A 1 177 ? 6.558 -12.128 1.836 1.00 85.38 177 VAL A C 1
ATOM 1303 O O . VAL A 1 177 ? 6.196 -11.198 2.556 1.00 85.38 177 VAL A O 1
ATOM 1306 N N . THR A 1 178 ? 7.348 -11.954 0.782 1.00 83.56 178 THR A N 1
ATOM 1307 C CA . THR A 1 178 ? 7.810 -10.658 0.279 1.00 83.56 178 THR A CA 1
ATOM 1308 C C . THR A 1 178 ? 7.301 -10.426 -1.146 1.00 83.56 178 THR A C 1
ATOM 1310 O O . THR A 1 178 ? 6.709 -11.313 -1.770 1.00 83.56 178 THR A O 1
ATOM 1313 N N . TYR A 1 179 ? 7.525 -9.228 -1.680 1.00 85.50 179 TYR A N 1
ATOM 1314 C CA . TYR A 1 179 ? 7.321 -8.936 -3.089 1.00 85.50 179 TYR A CA 1
ATOM 1315 C C . TYR A 1 179 ? 8.648 -8.601 -3.767 1.00 85.50 179 TYR A C 1
ATOM 1317 O O . TYR A 1 179 ? 9.549 -7.996 -3.195 1.00 85.50 179 TYR A O 1
ATOM 1325 N N . ALA A 1 180 ? 8.749 -8.994 -5.027 1.00 83.88 180 ALA A N 1
ATOM 1326 C CA . ALA A 1 180 ? 9.824 -8.628 -5.922 1.00 83.88 180 ALA A CA 1
ATOM 1327 C C . ALA A 1 180 ? 9.231 -7.966 -7.160 1.00 83.88 180 ALA A C 1
ATOM 1329 O O . ALA A 1 180 ? 8.076 -8.194 -7.535 1.00 83.88 180 ALA A O 1
ATOM 1330 N N . TYR A 1 181 ? 10.045 -7.161 -7.822 1.00 83.12 181 TYR A N 1
ATOM 1331 C CA . TYR A 1 181 ? 9.683 -6.557 -9.086 1.00 83.12 181 TYR A CA 1
ATOM 1332 C C . TYR A 1 181 ? 10.838 -6.644 -10.063 1.00 83.12 181 TYR A C 1
ATOM 1334 O O . TYR A 1 181 ? 12.008 -6.622 -9.688 1.00 83.12 181 TYR A O 1
ATOM 1342 N N . PHE A 1 182 ? 10.480 -6.725 -11.334 1.00 83.69 182 PHE A N 1
ATOM 1343 C CA . PHE A 1 182 ? 11.418 -6.759 -12.441 1.00 83.69 182 PHE A CA 1
ATOM 1344 C C . PHE A 1 182 ? 11.040 -5.671 -13.427 1.00 83.69 182 PHE A C 1
ATOM 1346 O O . PHE A 1 182 ? 9.859 -5.404 -13.653 1.00 83.69 182 PHE A O 1
ATOM 1353 N N . TYR A 1 183 ? 12.042 -5.037 -14.016 1.00 84.06 183 TYR A N 1
ATOM 1354 C CA . TYR A 1 183 ? 11.881 -4.052 -15.074 1.00 84.06 183 TYR A CA 1
ATOM 1355 C C . TYR A 1 183 ? 13.014 -4.222 -16.090 1.00 84.06 183 TYR A C 1
ATOM 1357 O O . TYR A 1 183 ? 14.104 -4.655 -15.719 1.00 84.06 183 TYR A O 1
ATOM 1365 N N . PRO A 1 184 ? 12.783 -3.903 -17.375 1.00 82.25 184 PRO A N 1
ATOM 1366 C CA . PRO A 1 184 ? 13.779 -4.144 -18.411 1.00 82.25 184 PRO A CA 1
ATOM 1367 C C . PRO A 1 184 ? 14.984 -3.219 -18.238 1.00 82.25 184 PRO A C 1
ATOM 1369 O O . PRO A 1 184 ? 14.810 -2.011 -18.063 1.00 82.25 184 PRO A O 1
ATOM 1372 N N . LEU A 1 185 ? 16.194 -3.762 -18.368 1.00 83.62 185 LEU A N 1
ATOM 1373 C CA . LEU A 1 185 ? 17.403 -2.959 -18.554 1.00 83.62 185 LEU A CA 1
ATOM 1374 C C . LEU A 1 185 ? 17.554 -2.554 -20.027 1.00 83.62 185 LEU A C 1
ATOM 1376 O O . LEU A 1 185 ? 16.731 -2.900 -20.877 1.00 83.62 185 LEU A O 1
ATOM 1380 N N . GLU A 1 186 ? 18.590 -1.782 -20.359 1.00 84.19 186 GLU A N 1
ATOM 1381 C CA . GLU A 1 186 ? 18.745 -1.243 -21.716 1.00 84.19 186 GLU A CA 1
ATOM 1382 C C . GLU A 1 186 ? 18.865 -2.343 -22.786 1.00 84.19 186 GLU A C 1
ATOM 1384 O O . GLU A 1 186 ? 18.257 -2.238 -23.855 1.00 84.19 186 GLU A O 1
ATOM 1389 N N . ASP A 1 187 ? 19.620 -3.406 -22.503 1.00 80.62 187 ASP A N 1
ATOM 1390 C CA . ASP A 1 187 ? 19.788 -4.531 -23.426 1.00 80.62 187 ASP A CA 1
ATOM 1391 C C . ASP A 1 187 ? 18.457 -5.274 -23.650 1.00 80.62 187 ASP A C 1
ATOM 1393 O O . ASP A 1 187 ? 18.075 -5.502 -24.802 1.00 80.62 187 ASP A O 1
ATOM 1397 N N . ASP A 1 188 ? 17.688 -5.532 -22.586 1.00 75.94 188 ASP A N 1
ATOM 1398 C CA . ASP A 1 188 ? 16.351 -6.146 -22.662 1.00 75.94 188 ASP A CA 1
ATOM 1399 C C . ASP A 1 188 ? 15.367 -5.252 -23.420 1.00 75.94 188 ASP A C 1
ATOM 1401 O O . ASP A 1 188 ? 14.560 -5.702 -24.241 1.00 75.94 188 ASP A O 1
ATOM 1405 N N . TRP A 1 189 ? 15.463 -3.939 -23.201 1.00 84.12 189 TRP A N 1
ATOM 1406 C CA . TRP A 1 189 ? 14.690 -2.964 -23.948 1.00 84.12 189 TRP A CA 1
ATOM 1407 C C . TRP A 1 189 ? 15.038 -3.027 -25.439 1.00 84.12 189 TRP A C 1
ATOM 1409 O O . TRP A 1 189 ? 14.150 -3.001 -26.295 1.00 84.12 189 TRP A O 1
ATOM 1419 N N . ARG A 1 190 ? 16.310 -3.173 -25.810 1.00 85.69 190 ARG A N 1
ATOM 1420 C CA . ARG A 1 190 ? 16.691 -3.381 -27.217 1.00 85.69 190 ARG A CA 1
ATOM 1421 C C . ARG A 1 190 ? 16.183 -4.722 -27.761 1.00 85.69 190 ARG A C 1
ATOM 1423 O O . ARG A 1 190 ? 15.814 -4.772 -28.932 1.00 85.69 190 ARG A O 1
ATOM 1430 N N . ALA A 1 191 ? 16.070 -5.748 -26.919 1.00 81.25 191 ALA A N 1
ATOM 1431 C CA . ALA A 1 191 ? 15.513 -7.057 -27.267 1.00 81.25 191 ALA A CA 1
ATOM 1432 C C . ALA A 1 191 ? 13.971 -7.102 -27.338 1.00 81.25 191 ALA A C 1
ATOM 1434 O O . ALA A 1 191 ? 13.412 -8.049 -27.886 1.00 81.25 191 ALA A O 1
ATOM 1435 N N . GLY A 1 192 ? 13.277 -6.073 -26.841 1.00 80.25 192 GLY A N 1
ATOM 1436 C CA . GLY A 1 192 ? 11.818 -5.937 -26.952 1.00 80.25 192 GLY A CA 1
ATOM 1437 C C . GLY A 1 192 ? 11.046 -6.045 -25.635 1.00 80.25 192 GLY A C 1
ATOM 1438 O O . GLY A 1 192 ? 9.827 -5.878 -25.646 1.00 80.25 192 GLY A O 1
ATOM 1439 N N . ALA A 1 193 ? 11.718 -6.239 -24.499 1.00 81.19 193 ALA A N 1
ATOM 1440 C CA . ALA A 1 193 ? 11.077 -6.240 -23.188 1.00 81.19 193 ALA A CA 1
ATOM 1441 C C . ALA A 1 193 ? 10.589 -4.835 -22.806 1.00 81.19 193 ALA A C 1
ATOM 1443 O O . ALA A 1 193 ? 11.324 -3.849 -22.903 1.00 81.19 193 ALA A O 1
ATOM 1444 N N . ARG A 1 194 ? 9.325 -4.718 -22.397 1.00 85.44 194 ARG A N 1
ATOM 1445 C CA . ARG A 1 194 ? 8.670 -3.426 -22.125 1.00 85.44 194 ARG A CA 1
ATOM 1446 C C . ARG A 1 194 ? 7.911 -3.393 -20.807 1.00 85.44 194 ARG A C 1
ATOM 1448 O O . ARG A 1 194 ? 7.274 -2.389 -20.533 1.00 85.44 194 ARG A O 1
ATOM 1455 N N . SER A 1 195 ? 7.962 -4.439 -19.992 1.00 83.38 195 SER A N 1
ATOM 1456 C CA . SER A 1 195 ? 7.045 -4.571 -18.858 1.00 83.38 195 SER A CA 1
ATOM 1457 C C . SER A 1 195 ? 7.766 -4.507 -17.523 1.00 83.38 195 SER A C 1
ATOM 1459 O O . SER A 1 195 ? 8.785 -5.161 -17.335 1.00 83.38 195 SER A O 1
ATOM 1461 N N . VAL A 1 196 ? 7.192 -3.753 -16.591 1.00 87.81 196 VAL A N 1
ATOM 1462 C CA . VAL A 1 196 ? 7.383 -3.982 -15.160 1.00 87.81 196 VAL A CA 1
ATOM 1463 C C . VAL A 1 196 ? 6.519 -5.176 -14.765 1.00 87.81 196 VAL A C 1
ATOM 1465 O O . VAL A 1 196 ? 5.338 -5.210 -15.122 1.00 87.81 196 VAL A O 1
ATOM 1468 N N . VAL A 1 197 ? 7.081 -6.122 -14.022 1.00 87.12 197 VAL A N 1
ATOM 1469 C CA . VAL A 1 197 ? 6.384 -7.306 -13.502 1.00 87.12 197 VAL A CA 1
ATOM 1470 C C . VAL A 1 197 ? 6.504 -7.328 -11.985 1.00 87.12 197 VAL A C 1
ATOM 1472 O O . VAL A 1 197 ? 7.586 -7.075 -11.462 1.00 87.12 197 VAL A O 1
ATOM 1475 N N . CYS A 1 198 ? 5.408 -7.638 -11.295 1.00 90.81 198 CYS A N 1
ATOM 1476 C CA . CYS A 1 198 ? 5.325 -7.684 -9.839 1.00 90.81 198 CYS A CA 1
ATOM 1477 C C . CYS A 1 198 ? 4.988 -9.104 -9.375 1.00 90.81 198 CYS A C 1
ATOM 1479 O O . CYS A 1 198 ? 3.997 -9.680 -9.838 1.00 90.81 198 CYS A O 1
ATOM 1481 N N . LEU A 1 199 ? 5.799 -9.657 -8.474 1.00 89.00 199 LEU A N 1
ATOM 1482 C CA . LEU A 1 199 ? 5.698 -11.036 -7.997 1.00 89.00 199 LEU A CA 1
ATOM 1483 C C . LEU A 1 199 ? 5.676 -11.090 -6.470 1.00 89.00 199 LEU A C 1
ATOM 1485 O O . LEU A 1 199 ? 6.486 -10.424 -5.832 1.00 89.00 199 LEU A O 1
ATOM 1489 N N . PHE A 1 200 ? 4.828 -11.926 -5.880 1.00 91.38 200 PHE A N 1
ATOM 1490 C CA . PHE A 1 200 ? 5.043 -12.406 -4.516 1.00 91.38 200 PHE A CA 1
ATOM 1491 C C . PHE A 1 200 ? 6.089 -13.501 -4.535 1.00 91.38 200 PHE A C 1
ATOM 1493 O O . PHE A 1 200 ? 6.136 -14.259 -5.501 1.00 91.38 200 PHE A O 1
ATOM 1500 N N . ARG A 1 201 ? 6.887 -13.607 -3.473 1.00 88.38 201 ARG A N 1
ATOM 1501 C CA . ARG A 1 201 ? 7.864 -14.680 -3.271 1.00 88.38 201 ARG A CA 1
ATOM 1502 C C . ARG A 1 201 ? 7.961 -15.052 -1.791 1.00 88.38 201 ARG A C 1
ATOM 1504 O O . ARG A 1 201 ? 7.692 -14.197 -0.947 1.00 88.38 201 ARG A O 1
ATOM 1511 N N . PRO A 1 202 ? 8.382 -16.280 -1.455 1.00 85.62 202 PRO A N 1
ATOM 1512 C CA . PRO A 1 202 ? 8.781 -16.589 -0.094 1.00 85.62 202 PRO A CA 1
ATOM 1513 C C . PRO A 1 202 ? 10.065 -15.824 0.270 1.00 85.62 202 PRO A C 1
ATOM 1515 O O . PRO A 1 202 ? 10.950 -15.613 -0.568 1.00 85.62 202 PRO A O 1
ATOM 1518 N N . ASP A 1 203 ? 10.167 -15.417 1.530 1.00 79.62 203 ASP A N 1
ATOM 1519 C CA . ASP A 1 203 ? 11.372 -14.855 2.127 1.00 79.62 203 ASP A CA 1
ATOM 1520 C C . ASP A 1 203 ? 12.515 -15.871 2.124 1.00 79.62 203 ASP A C 1
ATOM 1522 O O . ASP A 1 203 ? 12.333 -17.085 1.987 1.00 79.62 203 ASP A O 1
ATOM 1526 N N . GLN A 1 204 ? 13.738 -15.374 2.316 1.00 71.75 204 GLN A N 1
ATOM 1527 C CA . GLN A 1 204 ? 14.910 -16.241 2.386 1.00 71.75 204 GLN A CA 1
ATOM 1528 C C . GLN A 1 204 ? 14.764 -17.279 3.508 1.00 71.75 204 GLN A C 1
ATOM 1530 O O . GLN A 1 204 ? 14.715 -16.940 4.689 1.00 71.75 204 GLN A O 1
ATOM 1535 N N . GLY A 1 205 ? 14.749 -18.557 3.123 1.00 72.62 205 GLY A N 1
ATOM 1536 C CA . GLY A 1 205 ? 14.624 -19.684 4.049 1.00 72.62 205 GLY A CA 1
ATOM 1537 C C . GLY A 1 205 ? 13.190 -20.031 4.458 1.00 72.62 205 GLY A C 1
ATOM 1538 O O . GLY A 1 205 ? 13.024 -20.949 5.259 1.00 72.62 205 GLY A O 1
ATOM 1539 N N . ALA A 1 206 ? 12.177 -19.341 3.924 1.00 80.69 206 ALA A N 1
ATOM 1540 C CA . ALA A 1 206 ? 10.780 -19.730 4.077 1.00 80.69 206 ALA A CA 1
ATOM 1541 C C . ALA A 1 206 ? 10.414 -20.896 3.138 1.00 80.69 206 ALA A C 1
ATOM 1543 O O . ALA A 1 206 ? 11.087 -21.153 2.136 1.00 80.69 206 ALA A O 1
ATOM 1544 N N . ASP A 1 207 ? 9.340 -21.609 3.483 1.00 85.56 207 ASP A N 1
ATOM 1545 C CA . ASP A 1 207 ? 8.788 -22.662 2.632 1.00 85.56 207 ASP A CA 1
ATOM 1546 C C . ASP A 1 207 ? 8.205 -22.071 1.332 1.00 85.56 207 ASP A C 1
ATOM 1548 O O . ASP A 1 207 ? 7.712 -20.939 1.340 1.00 85.56 207 ASP A O 1
ATOM 1552 N N . PRO A 1 208 ? 8.191 -22.833 0.221 1.00 88.81 208 PRO A N 1
ATOM 1553 C CA . PRO A 1 208 ? 7.510 -22.419 -1.000 1.00 88.81 208 PRO A CA 1
ATOM 1554 C C . PRO A 1 208 ? 6.031 -22.092 -0.770 1.00 88.81 208 PRO A C 1
ATOM 1556 O O . PRO A 1 208 ? 5.353 -22.715 0.057 1.00 88.81 208 PRO A O 1
ATOM 1559 N N . LEU A 1 209 ? 5.509 -21.171 -1.577 1.00 90.88 209 LEU A N 1
ATOM 1560 C CA . LEU A 1 209 ? 4.104 -20.781 -1.553 1.00 90.88 209 LEU A CA 1
ATOM 1561 C C . LEU A 1 209 ? 3.213 -21.954 -1.976 1.00 90.88 209 LEU A C 1
ATOM 1563 O O . LEU A 1 209 ? 3.597 -22.819 -2.771 1.00 90.88 209 LEU A O 1
ATOM 1567 N N . ARG A 1 210 ? 1.993 -21.986 -1.437 1.00 92.31 210 ARG A N 1
ATOM 1568 C CA . ARG A 1 210 ? 0.949 -22.947 -1.808 1.00 92.31 210 ARG A CA 1
ATOM 1569 C C . ARG A 1 210 ? -0.409 -22.271 -1.821 1.00 92.31 210 ARG A C 1
ATOM 1571 O O . ARG A 1 210 ? -0.800 -21.640 -0.846 1.00 92.31 210 ARG A O 1
ATOM 1578 N N . GLY A 1 211 ? -1.164 -22.514 -2.886 1.00 93.88 211 GLY A N 1
ATOM 1579 C CA . GLY A 1 211 ? -2.376 -21.756 -3.174 1.00 93.88 211 GLY A CA 1
ATOM 1580 C C . GLY A 1 211 ? -2.045 -20.371 -3.727 1.00 93.88 211 GLY A C 1
ATOM 1581 O O . GLY A 1 211 ? -0.906 -19.931 -3.676 1.00 93.88 211 GLY A O 1
ATOM 1582 N N . SER A 1 212 ? -3.052 -19.707 -4.287 1.00 94.19 212 SER A N 1
ATOM 1583 C CA . SER A 1 212 ? -2.909 -18.315 -4.715 1.00 94.19 212 SER A CA 1
ATOM 1584 C C . SER A 1 212 ? -3.113 -17.386 -3.517 1.00 94.19 212 SER A C 1
ATOM 1586 O O . SER A 1 212 ? -4.036 -17.593 -2.729 1.00 94.19 212 SER A O 1
ATOM 1588 N N . LEU A 1 213 ? -2.283 -16.352 -3.421 1.00 93.31 213 LEU A N 1
ATOM 1589 C CA . LEU A 1 213 ? -2.359 -15.242 -2.470 1.00 93.31 213 LEU A CA 1
ATOM 1590 C C . LEU A 1 213 ? -3.396 -14.187 -2.880 1.00 93.31 213 LEU A C 1
ATOM 1592 O O . LEU A 1 213 ? -3.550 -13.158 -2.224 1.00 93.31 213 LEU A O 1
ATOM 1596 N N . ARG A 1 214 ? -4.106 -14.414 -3.987 1.00 93.81 214 ARG A N 1
ATOM 1597 C CA . ARG A 1 214 ? -5.111 -13.493 -4.500 1.00 93.81 214 ARG A CA 1
ATOM 1598 C C . ARG A 1 214 ? -6.293 -13.367 -3.550 1.00 93.81 214 ARG A C 1
ATOM 1600 O O . ARG A 1 214 ? -7.046 -14.318 -3.333 1.00 93.81 214 ARG A O 1
ATOM 1607 N N . ARG A 1 215 ? -6.537 -12.137 -3.114 1.00 93.31 215 ARG A N 1
ATOM 1608 C CA . ARG A 1 215 ? -7.690 -11.741 -2.314 1.00 93.31 215 ARG A CA 1
ATOM 1609 C C . ARG A 1 215 ? -8.189 -10.372 -2.778 1.00 93.31 215 ARG A C 1
ATOM 1611 O O . ARG A 1 215 ? -7.749 -9.329 -2.299 1.00 93.31 215 ARG A O 1
ATOM 1618 N N . THR A 1 216 ? -9.077 -10.398 -3.771 1.00 92.50 216 THR A N 1
ATOM 1619 C CA . THR A 1 216 ? -9.598 -9.206 -4.456 1.00 92.50 216 THR A CA 1
ATOM 1620 C C . THR A 1 216 ? -10.936 -8.738 -3.882 1.00 92.50 216 THR A C 1
ATOM 1622 O O . THR A 1 216 ? -11.514 -9.391 -3.020 1.00 92.50 216 THR A O 1
ATOM 1625 N N . ALA A 1 217 ? -11.444 -7.602 -4.367 1.00 93.62 217 ALA A N 1
ATOM 1626 C CA . ALA A 1 217 ? -12.598 -6.911 -3.788 1.00 93.62 217 ALA A CA 1
ATOM 1627 C C . ALA A 1 217 ? -13.882 -7.751 -3.626 1.00 93.62 217 ALA A C 1
ATOM 1629 O O . ALA A 1 217 ? -14.697 -7.472 -2.756 1.00 93.62 217 ALA A O 1
ATOM 1630 N N . ASP A 1 218 ? -14.073 -8.789 -4.439 1.00 94.88 218 ASP A N 1
ATOM 1631 C CA . ASP A 1 218 ? -15.204 -9.720 -4.344 1.00 94.88 218 ASP A CA 1
ATOM 1632 C C . ASP A 1 218 ? -15.214 -10.566 -3.058 1.00 94.88 218 ASP A C 1
ATOM 1634 O O . ASP A 1 218 ? -16.232 -11.172 -2.725 1.00 94.88 218 ASP A O 1
ATOM 1638 N N . ALA A 1 219 ? -14.098 -10.589 -2.330 1.00 95.25 219 ALA A N 1
ATOM 1639 C CA . ALA A 1 219 ? -13.943 -11.282 -1.061 1.00 95.25 219 ALA A CA 1
ATOM 1640 C C . ALA A 1 219 ? -14.465 -10.509 0.161 1.00 95.25 219 ALA A C 1
ATOM 1642 O O . ALA A 1 219 ? -14.561 -11.109 1.233 1.00 95.25 219 ALA A O 1
ATOM 1643 N N . PHE A 1 220 ? -14.766 -9.217 0.011 1.00 96.81 220 PHE A N 1
ATOM 1644 C CA . PHE A 1 220 ? -14.989 -8.295 1.121 1.00 96.81 220 PHE A CA 1
ATOM 1645 C C . PHE A 1 220 ? -16.334 -7.573 0.997 1.00 96.81 220 PHE A C 1
ATOM 1647 O O . PHE A 1 220 ? -16.823 -7.304 -0.104 1.00 96.81 220 PHE A O 1
ATOM 1654 N N . ASP A 1 221 ? -16.943 -7.248 2.135 1.00 97.69 221 ASP A N 1
ATOM 1655 C CA . ASP A 1 221 ? -18.127 -6.392 2.166 1.00 97.69 221 ASP A CA 1
ATOM 1656 C C . ASP A 1 221 ? -17.778 -4.902 1.999 1.00 97.69 221 ASP A C 1
ATOM 1658 O O . ASP A 1 221 ? -16.619 -4.500 1.930 1.00 97.69 221 ASP A O 1
ATOM 1662 N N . ILE A 1 222 ? -18.801 -4.051 1.908 1.00 97.19 222 ILE A N 1
ATOM 1663 C CA . ILE A 1 222 ? -18.620 -2.622 1.627 1.00 97.19 222 ILE A CA 1
ATOM 1664 C C . ILE A 1 222 ? -17.860 -1.868 2.730 1.00 97.19 222 ILE A C 1
ATOM 1666 O O . ILE A 1 222 ? -17.251 -0.837 2.435 1.00 97.19 222 ILE A O 1
ATOM 1670 N N . ASP A 1 223 ? -17.924 -2.320 3.984 1.00 97.38 223 ASP A N 1
ATOM 1671 C CA . ASP A 1 223 ? -17.251 -1.684 5.119 1.00 97.38 223 ASP A CA 1
ATOM 1672 C C . ASP A 1 223 ? -15.798 -2.146 5.207 1.00 97.38 223 ASP A C 1
ATOM 1674 O O . ASP A 1 223 ? -14.901 -1.314 5.347 1.00 97.38 223 ASP A O 1
ATOM 1678 N N . GLN A 1 224 ? -15.552 -3.438 4.995 1.00 97.69 224 GLN A N 1
ATOM 1679 C CA . GLN A 1 224 ? -14.213 -3.996 4.830 1.00 97.69 224 GLN A CA 1
ATOM 1680 C C . GLN A 1 224 ? -13.478 -3.350 3.652 1.00 97.69 224 GLN A C 1
ATOM 1682 O O . GLN A 1 224 ? -12.350 -2.901 3.814 1.00 97.69 224 GLN A O 1
ATOM 1687 N N . LEU A 1 225 ? -14.122 -3.228 2.486 1.00 97.38 225 LEU A N 1
ATOM 1688 C CA . LEU A 1 225 ? -13.535 -2.591 1.302 1.00 97.38 225 LEU A CA 1
ATOM 1689 C C . LEU A 1 225 ? -13.166 -1.130 1.535 1.00 97.38 225 LEU A C 1
ATOM 1691 O O . LEU A 1 225 ? -12.161 -0.666 1.008 1.00 97.38 225 LEU A O 1
ATOM 1695 N N . ALA A 1 226 ? -13.980 -0.403 2.299 1.00 96.94 226 ALA A N 1
ATOM 1696 C CA . ALA A 1 226 ? -13.687 0.985 2.617 1.00 96.94 226 ALA A CA 1
ATOM 1697 C C . ALA A 1 226 ? -12.454 1.098 3.513 1.00 96.94 226 ALA A C 1
ATOM 1699 O O . ALA A 1 226 ? -11.561 1.878 3.213 1.00 96.94 226 ALA A O 1
ATOM 1700 N N . TYR A 1 227 ? -12.397 0.286 4.571 1.00 97.19 227 TYR A N 1
ATOM 1701 C CA . TYR A 1 227 ? -11.250 0.238 5.471 1.00 97.19 227 TYR A CA 1
ATOM 1702 C C . TYR A 1 227 ? -9.965 -0.191 4.750 1.00 97.19 227 TYR A C 1
ATOM 1704 O O . TYR A 1 227 ? -8.961 0.512 4.805 1.00 97.19 227 TYR A O 1
ATOM 1712 N N . LEU A 1 228 ? -10.007 -1.330 4.051 1.00 96.25 228 LEU A N 1
ATOM 1713 C CA . LEU A 1 228 ? -8.850 -1.918 3.374 1.00 96.25 228 LEU A CA 1
ATOM 1714 C C . LEU A 1 228 ? -8.372 -1.081 2.185 1.00 96.25 228 LEU A C 1
ATOM 1716 O O . LEU A 1 228 ? -7.185 -1.090 1.884 1.00 96.25 228 LEU A O 1
ATOM 1720 N N . GLY A 1 229 ? -9.276 -0.354 1.520 1.00 94.44 229 GLY A N 1
ATOM 1721 C CA . GLY A 1 229 ? -8.918 0.574 0.450 1.00 94.44 229 GLY A CA 1
ATOM 1722 C C . GLY A 1 229 ? -7.958 1.654 0.942 1.00 94.44 229 GLY A C 1
ATOM 1723 O O . GLY A 1 229 ? -6.840 1.736 0.444 1.00 94.44 229 GLY A O 1
ATOM 1724 N N . GLU A 1 230 ? -8.356 2.417 1.964 1.00 95.44 230 GLU A N 1
ATOM 1725 C CA . GLU A 1 230 ? -7.507 3.490 2.506 1.00 95.44 230 GLU A CA 1
ATOM 1726 C C . GLU A 1 230 ? -6.288 2.951 3.264 1.00 95.44 230 GLU A C 1
ATOM 1728 O O . GLU A 1 230 ? -5.188 3.487 3.144 1.00 95.44 230 GLU A O 1
ATOM 1733 N N . ALA A 1 231 ? -6.429 1.833 3.987 1.00 94.31 231 ALA A N 1
ATOM 1734 C CA . ALA A 1 231 ? -5.277 1.171 4.600 1.00 94.31 231 ALA A CA 1
ATOM 1735 C C . ALA A 1 231 ? -4.242 0.719 3.547 1.00 94.31 231 ALA A C 1
ATOM 1737 O O . ALA A 1 231 ? -3.037 0.759 3.803 1.00 94.31 231 ALA A O 1
ATOM 1738 N N . GLY A 1 232 ? -4.693 0.319 2.354 1.00 92.12 232 GLY A N 1
ATOM 1739 C CA . GLY A 1 232 ? -3.841 -0.056 1.226 1.00 92.12 232 GLY A CA 1
ATOM 1740 C C . GLY A 1 232 ? -3.070 1.118 0.616 1.00 92.12 232 GLY A C 1
ATOM 1741 O O . GLY A 1 232 ? -1.887 0.959 0.302 1.00 92.12 232 GLY A O 1
ATOM 1742 N N . GLU A 1 233 ? -3.694 2.291 0.485 1.00 92.75 233 GLU A N 1
ATOM 1743 C CA . GLU A 1 233 ? -3.030 3.521 0.014 1.00 92.75 233 GLU A CA 1
ATOM 1744 C C . GLU A 1 233 ? -1.982 3.998 1.031 1.00 92.75 233 GLU A C 1
ATOM 1746 O O . GLU A 1 233 ? -0.814 4.195 0.683 1.00 92.75 233 GLU A O 1
ATOM 1751 N N . LEU A 1 234 ? -2.339 4.029 2.319 1.00 93.06 234 LEU A N 1
ATOM 1752 C CA . LEU A 1 234 ? -1.395 4.331 3.395 1.00 93.06 234 LEU A CA 1
ATOM 1753 C C . LEU A 1 234 ? -0.217 3.347 3.426 1.00 93.06 234 LEU A C 1
ATOM 1755 O O . LEU A 1 234 ? 0.943 3.755 3.519 1.00 93.06 234 LEU A O 1
ATOM 1759 N N . SER A 1 235 ? -0.492 2.045 3.330 1.00 90.19 235 SER A N 1
ATOM 1760 C CA . SER A 1 235 ? 0.553 1.019 3.271 1.00 90.19 235 SER A CA 1
ATOM 1761 C C . SER A 1 235 ? 1.453 1.216 2.049 1.00 90.19 235 SER A C 1
ATOM 1763 O O . SER A 1 235 ? 2.674 1.091 2.155 1.00 90.19 235 SER A O 1
ATOM 1765 N N . THR A 1 236 ? 0.887 1.594 0.901 1.00 90.50 236 THR A N 1
ATOM 1766 C CA . THR A 1 236 ? 1.653 1.929 -0.306 1.00 90.50 236 THR A CA 1
ATOM 1767 C C . THR A 1 236 ? 2.593 3.105 -0.055 1.00 90.50 236 THR A C 1
ATOM 1769 O O . THR A 1 236 ? 3.783 2.990 -0.352 1.00 90.50 236 THR A O 1
ATOM 1772 N N . ALA A 1 237 ? 2.113 4.200 0.540 1.00 92.94 237 ALA A N 1
ATOM 1773 C CA . ALA A 1 237 ? 2.947 5.355 0.869 1.00 92.94 237 ALA A CA 1
ATOM 1774 C C . ALA A 1 237 ? 4.082 4.994 1.844 1.00 92.94 237 ALA A C 1
ATOM 1776 O O . ALA A 1 237 ? 5.242 5.308 1.576 1.00 92.94 237 ALA A O 1
ATOM 1777 N N . LEU A 1 238 ? 3.791 4.257 2.921 1.00 90.44 238 LEU A N 1
ATOM 1778 C CA . LEU A 1 238 ? 4.796 3.807 3.899 1.00 90.44 238 LEU A CA 1
ATOM 1779 C C . LEU A 1 238 ? 5.870 2.894 3.284 1.00 90.44 238 LEU A C 1
ATOM 1781 O O . LEU A 1 238 ? 7.032 2.925 3.689 1.00 90.44 238 LEU A O 1
ATOM 1785 N N . ASN A 1 239 ? 5.505 2.076 2.296 1.00 87.06 239 ASN A N 1
ATOM 1786 C CA . ASN A 1 239 ? 6.433 1.179 1.605 1.00 87.06 239 ASN A CA 1
ATOM 1787 C C . ASN A 1 239 ? 7.231 1.860 0.478 1.00 87.06 239 ASN A C 1
ATOM 1789 O O . ASN A 1 239 ? 8.161 1.257 -0.057 1.00 87.06 239 ASN A O 1
ATOM 1793 N N . LEU A 1 240 ? 6.910 3.109 0.131 1.00 89.94 240 LEU A N 1
ATOM 1794 C CA . LEU A 1 240 ? 7.657 3.928 -0.830 1.00 89.94 240 LEU A CA 1
ATOM 1795 C C . LEU A 1 240 ? 8.766 4.762 -0.179 1.00 89.94 240 LEU A C 1
ATOM 1797 O O . LEU A 1 240 ? 9.116 5.828 -0.688 1.00 89.94 240 LEU A O 1
ATOM 1801 N N . VAL A 1 241 ? 9.332 4.256 0.919 1.00 88.25 241 VAL A N 1
ATOM 1802 C CA . VAL A 1 241 ? 10.491 4.859 1.581 1.00 88.25 241 VAL A CA 1
ATOM 1803 C C . VAL A 1 241 ? 11.622 5.118 0.569 1.00 88.25 241 VAL A C 1
ATOM 1805 O O . VAL A 1 241 ? 11.934 4.238 -0.245 1.00 88.25 241 VAL A O 1
ATOM 1808 N N . PRO A 1 242 ? 12.230 6.319 0.568 1.00 89.12 242 PRO A N 1
ATOM 1809 C CA . PRO A 1 242 ? 13.368 6.613 -0.291 1.00 89.12 242 PRO A CA 1
ATOM 1810 C C . PRO A 1 242 ? 14.539 5.660 -0.047 1.00 89.12 242 PRO A C 1
ATOM 1812 O O . PRO A 1 242 ? 14.800 5.241 1.077 1.00 89.12 242 PRO A O 1
ATOM 1815 N N . ALA A 1 243 ? 15.257 5.328 -1.123 1.00 84.31 243 ALA A N 1
ATOM 1816 C CA . ALA A 1 243 ? 16.449 4.486 -1.036 1.00 84.31 243 ALA A CA 1
ATOM 1817 C C . ALA A 1 243 ? 17.623 5.211 -0.361 1.00 84.31 243 ALA A C 1
ATOM 1819 O O . ALA A 1 243 ? 18.391 4.583 0.363 1.00 84.31 243 ALA A O 1
ATOM 1820 N N . GLU A 1 244 ? 17.743 6.519 -0.605 1.00 88.75 244 GLU A N 1
ATOM 1821 C CA . GLU A 1 244 ? 18.790 7.352 -0.021 1.00 88.75 244 GLU A CA 1
ATOM 1822 C C . GLU A 1 244 ? 18.346 7.895 1.336 1.00 88.75 244 GLU A C 1
ATOM 1824 O O . GLU A 1 244 ? 17.201 8.326 1.515 1.00 88.75 244 GLU A O 1
ATOM 1829 N N . TYR A 1 245 ? 19.274 7.906 2.289 1.00 90.25 245 TYR A N 1
ATOM 1830 C CA . TYR A 1 245 ? 19.031 8.430 3.628 1.00 90.25 245 TY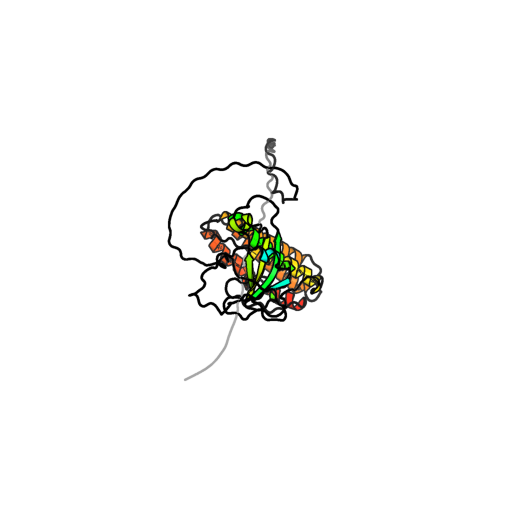R A CA 1
ATOM 1831 C C . TYR A 1 245 ? 18.850 9.960 3.622 1.00 90.25 245 TYR A C 1
ATOM 1833 O O . TYR A 1 245 ? 19.302 10.635 2.691 1.00 90.25 245 TYR A O 1
ATOM 1841 N N . PRO A 1 246 ? 18.239 10.547 4.667 1.00 93.06 246 PRO A N 1
ATOM 1842 C CA . PRO A 1 246 ? 18.053 11.996 4.770 1.00 93.06 246 PRO A CA 1
ATOM 1843 C C . PRO A 1 246 ? 19.351 12.815 4.665 1.00 93.06 246 PRO A C 1
ATOM 1845 O O . PRO A 1 246 ? 19.317 13.958 4.217 1.00 93.06 246 PRO A O 1
ATOM 1848 N N . GLU A 1 247 ? 20.504 12.264 5.051 1.00 95.56 247 GLU A N 1
ATOM 1849 C CA . GLU A 1 247 ? 21.818 12.909 4.908 1.00 95.56 247 GLU A CA 1
ATOM 1850 C C . GLU A 1 247 ? 22.235 13.098 3.443 1.00 95.56 247 GLU A C 1
ATOM 1852 O O . GLU A 1 247 ? 23.017 14.000 3.133 1.00 95.56 247 GLU A O 1
ATOM 1857 N N . GLU A 1 248 ? 21.722 12.252 2.552 1.00 95.69 248 GLU A N 1
ATOM 1858 C CA . GLU A 1 248 ? 22.047 12.229 1.126 1.00 95.69 248 GLU A CA 1
ATOM 1859 C C . GLU A 1 248 ? 20.937 12.874 0.282 1.00 95.69 248 GLU A C 1
ATOM 1861 O O . GLU A 1 248 ? 21.232 13.631 -0.646 1.00 95.69 248 GLU A O 1
ATOM 1866 N N . ASP A 1 249 ? 19.668 12.641 0.639 1.00 95.56 249 ASP A N 1
ATOM 1867 C CA . ASP A 1 249 ? 18.488 13.199 -0.030 1.00 95.56 249 ASP A CA 1
ATOM 1868 C C . ASP A 1 249 ? 17.391 13.611 0.967 1.00 95.56 249 ASP A C 1
ATOM 1870 O O . ASP A 1 249 ? 16.310 13.016 1.049 1.00 95.56 249 ASP A O 1
ATOM 1874 N N . LEU A 1 250 ? 17.651 14.670 1.739 1.00 97.44 250 LEU A N 1
ATOM 1875 C CA . LEU A 1 250 ? 16.633 15.275 2.603 1.00 97.44 250 LEU A CA 1
ATOM 1876 C C . LEU A 1 250 ? 15.361 15.698 1.834 1.00 97.44 250 LEU A C 1
ATOM 1878 O O . LEU A 1 250 ? 14.268 15.436 2.345 1.00 97.44 250 LEU A O 1
ATOM 1882 N N . PRO A 1 251 ? 15.435 16.323 0.636 1.00 97.75 251 PRO A N 1
ATOM 1883 C CA . PRO A 1 251 ? 14.236 16.665 -0.129 1.00 97.75 251 PRO A CA 1
ATOM 1884 C C . PRO A 1 251 ? 13.346 15.455 -0.440 1.00 97.75 251 PRO A C 1
ATOM 1886 O O . PRO A 1 251 ? 12.140 15.534 -0.225 1.00 97.75 251 PRO A O 1
ATOM 1889 N N . GLY A 1 252 ? 13.918 14.330 -0.881 1.00 95.50 252 GLY A N 1
ATOM 1890 C CA . GLY A 1 252 ? 13.151 13.110 -1.151 1.00 95.50 252 GLY A CA 1
ATOM 1891 C C . GLY A 1 252 ? 12.511 12.514 0.105 1.00 95.50 252 GLY A C 1
ATOM 1892 O O . GLY A 1 252 ? 11.351 12.106 0.080 1.00 95.50 252 GLY A O 1
ATOM 1893 N N . ASN A 1 253 ? 13.230 12.521 1.229 1.00 96.88 253 ASN A N 1
ATOM 1894 C CA . ASN A 1 253 ? 12.728 12.023 2.515 1.00 96.88 253 ASN A CA 1
ATOM 1895 C C . ASN A 1 253 ? 11.610 12.895 3.103 1.00 96.88 253 ASN A C 1
ATOM 1897 O O . ASN A 1 253 ? 10.622 12.374 3.621 1.00 96.88 253 ASN A O 1
ATOM 1901 N N . THR A 1 254 ? 11.728 14.217 2.993 1.00 98.31 254 THR A N 1
ATOM 1902 C CA . THR A 1 254 ? 10.688 15.155 3.443 1.00 98.31 254 THR A CA 1
ATOM 1903 C C . THR A 1 254 ? 9.451 15.133 2.544 1.00 98.31 254 THR A C 1
ATOM 1905 O O . THR A 1 254 ? 8.339 15.174 3.067 1.00 98.31 254 THR A O 1
ATOM 1908 N N . GLU A 1 255 ? 9.611 14.989 1.222 1.00 98.19 255 GLU A N 1
ATOM 1909 C CA . GLU A 1 255 ? 8.494 14.783 0.284 1.00 98.19 255 GLU A CA 1
ATOM 1910 C C . GLU A 1 255 ? 7.743 13.483 0.597 1.00 98.19 255 GLU A C 1
ATOM 1912 O O . GLU A 1 255 ? 6.525 13.498 0.753 1.00 98.19 255 GLU A O 1
ATOM 1917 N N . TRP A 1 256 ? 8.463 12.377 0.792 1.00 96.69 256 TRP A N 1
ATOM 1918 C CA . TRP A 1 256 ? 7.856 11.107 1.183 1.00 96.69 256 TRP A CA 1
ATOM 1919 C C . TRP A 1 256 ? 7.124 11.183 2.531 1.00 96.69 256 TRP A C 1
ATOM 1921 O O . TRP A 1 256 ? 5.999 10.699 2.651 1.00 96.69 256 TRP A O 1
ATOM 1931 N N . ALA A 1 257 ? 7.714 11.829 3.541 1.00 97.69 257 ALA A N 1
ATOM 1932 C CA . ALA A 1 257 ? 7.048 12.017 4.828 1.00 97.69 257 ALA A CA 1
ATOM 1933 C C . ALA A 1 257 ? 5.757 12.848 4.699 1.00 97.69 257 ALA A C 1
ATOM 1935 O O . ALA A 1 257 ? 4.789 12.584 5.414 1.00 97.69 257 ALA A O 1
ATOM 1936 N N . ALA A 1 258 ? 5.720 13.824 3.783 1.00 98.62 258 ALA A N 1
ATOM 1937 C CA . ALA A 1 258 ? 4.511 14.589 3.483 1.00 98.62 258 ALA A CA 1
ATOM 1938 C C . ALA A 1 258 ? 3.434 13.727 2.804 1.00 98.62 258 ALA A C 1
ATOM 1940 O O . ALA A 1 258 ? 2.261 13.850 3.155 1.00 98.62 258 ALA A O 1
ATOM 1941 N N . ASP A 1 259 ? 3.821 12.841 1.881 1.00 97.69 259 ASP A N 1
ATOM 1942 C CA . ASP A 1 259 ? 2.900 11.889 1.247 1.00 97.69 259 ASP A CA 1
ATOM 1943 C C . ASP A 1 259 ? 2.296 10.931 2.290 1.00 97.69 259 ASP A C 1
ATOM 1945 O O . ASP A 1 259 ? 1.081 10.759 2.336 1.00 97.69 259 ASP A O 1
ATOM 1949 N N . VAL A 1 260 ? 3.106 10.375 3.200 1.00 96.81 260 VAL A N 1
ATOM 1950 C CA . VAL A 1 260 ? 2.596 9.532 4.300 1.00 96.81 260 VAL A CA 1
ATOM 1951 C C . VAL A 1 260 ? 1.664 10.320 5.223 1.00 96.81 260 VAL A C 1
ATOM 1953 O O . VAL A 1 260 ? 0.609 9.816 5.603 1.00 96.81 260 VAL A O 1
ATOM 1956 N N . ALA A 1 261 ? 2.019 11.561 5.575 1.00 98.38 261 ALA A N 1
ATOM 1957 C CA . ALA A 1 261 ? 1.150 12.416 6.379 1.00 98.38 261 ALA A CA 1
ATOM 1958 C C . ALA A 1 261 ? -0.214 12.621 5.704 1.00 98.38 261 ALA A C 1
ATOM 1960 O O . ALA A 1 261 ? -1.236 12.532 6.377 1.00 98.38 261 ALA A O 1
ATOM 1961 N N . HIS A 1 262 ? -0.234 12.837 4.387 1.00 98.56 262 HIS A N 1
ATOM 1962 C CA . HIS A 1 262 ? -1.468 12.990 3.623 1.00 98.56 262 HIS A CA 1
ATOM 1963 C C . HIS A 1 262 ? -2.349 11.735 3.676 1.00 98.56 262 HIS A C 1
ATOM 1965 O O . HIS A 1 262 ? -3.530 11.853 3.991 1.00 98.56 262 HIS A O 1
ATOM 1971 N N . GLU A 1 263 ? -1.789 10.544 3.440 1.00 97.50 263 GLU A N 1
ATOM 1972 C CA . GLU A 1 263 ? -2.568 9.295 3.493 1.00 97.50 263 GLU A CA 1
ATOM 1973 C C . GLU A 1 263 ? -3.096 8.997 4.909 1.00 97.50 263 GLU A C 1
ATOM 1975 O O . GLU A 1 263 ? -4.184 8.448 5.082 1.00 97.50 263 GLU A O 1
ATOM 1980 N N . LEU A 1 264 ? -2.370 9.409 5.955 1.00 97.81 264 LEU A N 1
ATOM 1981 C CA . LEU A 1 264 ? -2.874 9.338 7.329 1.00 97.81 264 LEU A CA 1
ATOM 1982 C C . LEU A 1 264 ? -4.055 10.292 7.561 1.00 97.81 264 LEU A C 1
ATOM 1984 O O . LEU A 1 264 ? -5.019 9.904 8.222 1.00 97.81 264 LEU A O 1
ATOM 1988 N N . GLU A 1 265 ? -4.011 11.514 7.023 1.00 98.50 265 GLU A N 1
ATOM 1989 C CA . GLU A 1 265 ? -5.133 12.465 7.093 1.00 98.50 265 GLU A CA 1
ATOM 1990 C C . GLU A 1 265 ? -6.372 11.918 6.358 1.00 98.50 265 GLU A C 1
ATOM 1992 O O . GLU A 1 265 ? -7.484 11.994 6.888 1.00 98.50 265 GLU A O 1
ATOM 1997 N N . GLU A 1 266 ? -6.202 11.305 5.181 1.00 98.44 266 GLU A N 1
ATOM 1998 C CA . GLU A 1 266 ? -7.301 10.665 4.440 1.00 98.44 266 GLU A CA 1
ATOM 1999 C C . GLU A 1 266 ? -7.887 9.472 5.218 1.00 98.44 266 GLU A C 1
ATOM 2001 O O . GLU A 1 266 ? -9.108 9.384 5.391 1.00 98.44 266 GLU A O 1
ATOM 2006 N N . MET A 1 267 ? -7.042 8.611 5.798 1.00 97.69 267 MET A N 1
ATOM 2007 C CA . MET A 1 267 ? -7.491 7.490 6.631 1.00 97.69 267 MET A CA 1
ATOM 2008 C C . MET A 1 267 ? -8.249 7.965 7.881 1.00 97.69 267 MET A C 1
ATOM 2010 O O . MET A 1 267 ? -9.321 7.441 8.200 1.00 97.69 267 MET A O 1
ATOM 2014 N N . ALA A 1 268 ? -7.747 8.987 8.582 1.00 98.25 268 ALA A N 1
ATOM 2015 C CA . ALA A 1 268 ? -8.452 9.591 9.713 1.00 98.25 268 ALA A CA 1
ATOM 2016 C C . ALA A 1 268 ? -9.811 10.175 9.283 1.00 98.25 268 ALA A C 1
ATOM 2018 O O . ALA A 1 268 ? -10.828 9.945 9.949 1.00 98.25 268 ALA A O 1
ATOM 2019 N N . GLY A 1 269 ? -9.853 10.857 8.135 1.00 98.19 269 GLY A N 1
ATOM 2020 C CA . GLY A 1 269 ? -11.069 11.409 7.542 1.00 98.19 269 GLY A CA 1
ATOM 2021 C C . GLY A 1 269 ? -12.109 10.346 7.176 1.00 98.19 269 GLY A C 1
ATOM 2022 O O . GLY A 1 269 ? -13.300 10.526 7.457 1.00 98.19 269 GLY A O 1
ATOM 2023 N N . LEU A 1 270 ? -11.694 9.212 6.602 1.00 98.06 270 LEU A N 1
ATOM 2024 C CA . LEU A 1 270 ? -12.580 8.075 6.337 1.00 98.06 270 LEU A CA 1
ATOM 2025 C C . LEU A 1 270 ? -13.177 7.536 7.642 1.00 98.06 270 LEU A C 1
ATOM 2027 O O . LEU A 1 270 ? -14.394 7.341 7.742 1.00 98.06 270 LEU A O 1
ATOM 2031 N N . LEU A 1 271 ? -12.318 7.272 8.630 1.00 98.31 271 LEU A N 1
ATOM 2032 C CA . LEU A 1 271 ? -12.710 6.665 9.898 1.00 98.31 271 LEU A CA 1
ATOM 2033 C C . LEU A 1 271 ? -13.718 7.534 10.666 1.00 98.31 271 LEU A C 1
ATOM 2035 O O . LEU A 1 271 ? -14.635 6.981 11.277 1.00 98.31 271 LEU A O 1
ATOM 2039 N N . ASP A 1 272 ? -13.595 8.862 10.599 1.00 97.44 272 ASP A N 1
ATOM 2040 C CA . ASP A 1 272 ? -14.503 9.801 11.271 1.00 97.44 272 ASP A CA 1
ATOM 2041 C C . ASP A 1 272 ? -15.816 10.044 10.503 1.00 97.44 272 ASP A C 1
ATOM 2043 O O . ASP A 1 272 ? -16.891 10.137 11.101 1.00 97.44 272 ASP A O 1
ATOM 2047 N N . SER A 1 273 ? -15.760 10.119 9.169 1.00 94.25 273 SER A N 1
ATOM 2048 C CA . SER A 1 273 ? -16.908 10.549 8.353 1.00 94.25 273 SER A CA 1
ATOM 2049 C C . SER A 1 273 ? -17.863 9.425 7.940 1.00 94.25 273 SER A C 1
ATOM 2051 O O . SER A 1 273 ? -19.038 9.684 7.649 1.00 94.25 273 SER A O 1
ATOM 2053 N N . ARG A 1 274 ? -17.398 8.170 7.897 1.00 94.75 274 ARG A N 1
ATOM 2054 C CA . ARG A 1 274 ? -18.211 7.030 7.454 1.00 94.75 274 ARG A CA 1
ATOM 2055 C C . ARG A 1 274 ? -19.184 6.557 8.540 1.00 94.75 274 ARG A C 1
ATOM 2057 O O . ARG A 1 274 ? -18.859 6.446 9.719 1.00 94.75 274 ARG A O 1
ATOM 2064 N N . GLY A 1 275 ? -20.391 6.176 8.119 1.00 96.06 275 GLY A N 1
ATOM 2065 C CA . GLY A 1 275 ? -21.360 5.476 8.966 1.00 96.06 275 GLY A CA 1
ATOM 2066 C C . GLY A 1 275 ? -21.006 4.000 9.159 1.00 96.06 275 GLY A C 1
ATOM 2067 O O . GLY A 1 275 ? -21.596 3.150 8.501 1.00 96.06 275 GLY A O 1
ATOM 2068 N N . TRP A 1 276 ? -20.053 3.706 10.043 1.00 98.12 276 TRP A N 1
ATOM 2069 C CA . TRP A 1 276 ? -19.644 2.338 10.386 1.00 98.12 276 TRP A CA 1
ATOM 2070 C C . TRP A 1 276 ? -20.752 1.537 11.097 1.00 98.12 276 TRP A C 1
ATOM 2072 O O . TRP A 1 276 ? -21.611 2.138 11.759 1.00 98.12 276 TRP A O 1
ATOM 2082 N N . PRO A 1 277 ? -20.708 0.187 11.047 1.00 98.06 277 PRO A N 1
ATOM 2083 C CA . PRO A 1 277 ? -21.551 -0.671 11.876 1.00 98.06 277 PRO A CA 1
ATOM 2084 C C . PRO A 1 277 ? -21.531 -0.248 13.349 1.00 98.06 277 PRO A C 1
ATOM 2086 O O . PRO A 1 277 ? -20.511 0.205 13.871 1.00 98.06 277 PRO A O 1
ATOM 2089 N N . ALA A 1 278 ? -22.671 -0.374 14.034 1.00 97.94 278 ALA A N 1
ATOM 2090 C CA . ALA A 1 278 ? -22.865 0.217 15.361 1.00 97.94 278 ALA A CA 1
ATOM 2091 C C . ALA A 1 278 ? -21.852 -0.271 16.415 1.00 97.94 278 ALA A C 1
ATOM 2093 O O . ALA A 1 278 ? -21.488 0.486 17.316 1.00 97.94 278 ALA A O 1
ATOM 2094 N N . ASP A 1 279 ? -21.397 -1.516 16.305 1.00 97.00 279 ASP A N 1
ATOM 2095 C CA . ASP A 1 279 ? -20.402 -2.134 17.178 1.00 97.00 279 ASP A CA 1
ATOM 2096 C C . ASP A 1 279 ? -18.948 -1.830 16.770 1.00 97.00 279 ASP A C 1
ATOM 2098 O O . ASP A 1 279 ? -18.069 -1.849 17.632 1.00 97.00 279 ASP A O 1
ATOM 2102 N N . ALA A 1 280 ? -18.694 -1.476 15.507 1.00 98.19 280 ALA A N 1
ATOM 2103 C CA . ALA A 1 280 ? -17.397 -1.009 15.004 1.00 98.19 280 ALA A CA 1
ATOM 2104 C C . ALA A 1 280 ? -17.168 0.499 15.235 1.00 98.19 280 ALA A C 1
ATOM 2106 O O . ALA A 1 280 ? -16.044 0.938 15.484 1.00 98.19 280 ALA A O 1
ATOM 2107 N N . ALA A 1 281 ? -18.233 1.306 15.198 1.00 98.31 281 ALA A N 1
ATOM 2108 C CA . ALA A 1 281 ? -18.163 2.768 15.202 1.00 98.31 281 ALA A CA 1
ATOM 2109 C C . ALA A 1 281 ? -17.374 3.397 16.374 1.00 98.31 281 ALA A C 1
ATOM 2111 O O . ALA A 1 281 ? -16.693 4.398 16.147 1.00 98.31 281 ALA A O 1
ATOM 2112 N N . PRO A 1 282 ? -17.425 2.885 17.624 1.00 98.38 282 PRO A N 1
ATOM 2113 C CA . PRO A 1 282 ? -16.582 3.407 18.701 1.00 98.38 282 PRO A CA 1
ATOM 2114 C C . PRO A 1 282 ? -15.086 3.242 18.420 1.00 98.38 282 PRO A C 1
ATOM 2116 O O . PRO A 1 282 ? -14.328 4.177 18.655 1.00 98.38 282 PRO A O 1
ATOM 2119 N N . TYR A 1 283 ? -14.681 2.089 17.884 1.00 98.31 283 TYR A N 1
ATOM 2120 C CA . TYR A 1 283 ? -13.283 1.793 17.576 1.00 98.31 283 TYR A CA 1
ATOM 2121 C C . TYR A 1 283 ? -12.800 2.555 16.346 1.00 98.31 283 TYR A C 1
ATOM 2123 O O . TYR A 1 283 ? -11.677 3.045 16.360 1.00 98.31 283 TYR A O 1
ATOM 2131 N N . ALA A 1 284 ? -13.663 2.749 15.343 1.00 98.31 284 ALA A N 1
ATOM 2132 C CA . ALA A 1 284 ? -13.360 3.611 14.203 1.00 98.31 284 ALA A CA 1
ATOM 2133 C C . ALA A 1 284 ? -13.059 5.052 14.644 1.00 98.31 284 ALA A C 1
ATOM 2135 O O . ALA A 1 284 ? -12.037 5.603 14.255 1.00 98.31 284 ALA A O 1
ATOM 2136 N N . ARG A 1 285 ? -13.872 5.636 15.538 1.00 98.50 285 ARG A N 1
ATOM 2137 C CA . ARG A 1 285 ? -13.607 6.979 16.092 1.00 98.50 285 ARG A CA 1
ATOM 2138 C C . ARG A 1 285 ? -12.324 7.045 16.917 1.00 98.50 285 ARG A C 1
ATOM 2140 O O . ARG A 1 285 ? -11.587 8.023 16.825 1.00 98.50 285 ARG A O 1
ATOM 2147 N N . SER A 1 286 ? -12.063 6.032 17.744 1.00 98.25 286 SER A N 1
ATOM 2148 C CA . SER A 1 286 ? -10.818 5.979 18.515 1.00 98.25 286 SER A CA 1
ATOM 2149 C C . SER A 1 286 ? -9.600 5.889 17.600 1.00 98.25 286 SER A C 1
ATOM 2151 O O . SER A 1 286 ? -8.649 6.647 17.793 1.00 98.25 286 SER A O 1
ATOM 2153 N N . LEU A 1 287 ? -9.665 5.038 16.571 1.00 98.12 287 LEU A N 1
ATOM 2154 C CA . LEU A 1 287 ? -8.609 4.914 15.578 1.00 98.12 287 LEU A CA 1
ATOM 2155 C C . LEU A 1 287 ? -8.438 6.210 14.780 1.00 98.12 287 LEU A C 1
ATOM 2157 O O . LEU A 1 287 ? -7.309 6.653 14.628 1.00 98.12 287 LEU A O 1
ATOM 2161 N N . ALA A 1 288 ? -9.520 6.877 14.363 1.00 98.50 288 ALA A N 1
ATOM 2162 C CA . ALA A 1 288 ? -9.450 8.166 13.669 1.00 98.50 288 ALA A CA 1
ATOM 2163 C C . ALA A 1 288 ? -8.599 9.176 14.452 1.00 98.50 288 ALA A C 1
ATOM 2165 O O . ALA A 1 288 ? -7.673 9.772 13.913 1.00 98.50 288 ALA A O 1
ATOM 2166 N N . GLY A 1 289 ? -8.842 9.307 15.762 1.00 98.31 289 GLY A N 1
ATOM 2167 C CA . GLY A 1 289 ? -8.058 10.201 16.613 1.00 98.31 289 GLY A CA 1
ATOM 2168 C C . GLY A 1 289 ? -6.603 9.757 16.823 1.00 98.31 289 GLY A C 1
ATOM 2169 O O . GLY A 1 289 ? -5.737 10.602 17.046 1.00 98.31 289 GLY A O 1
ATOM 2170 N N . GLU A 1 290 ? -6.317 8.454 16.809 1.00 97.94 290 GLU A N 1
ATOM 2171 C CA . GLU A 1 290 ? -4.952 7.907 16.866 1.00 97.94 290 GLU A CA 1
ATOM 2172 C C . GLU A 1 290 ? -4.174 8.207 15.581 1.00 97.94 290 GLU A C 1
ATOM 2174 O O . GLU A 1 290 ? -3.061 8.734 15.653 1.00 97.94 290 GLU A O 1
ATOM 2179 N N . VAL A 1 291 ? -4.795 7.956 14.430 1.00 97.75 291 VAL A N 1
ATOM 2180 C CA . VAL A 1 291 ? -4.240 8.201 13.095 1.00 97.75 291 VAL A CA 1
ATOM 2181 C C . VAL A 1 291 ? -4.043 9.694 12.844 1.00 97.75 291 VAL A C 1
ATOM 2183 O O . VAL A 1 291 ? -2.974 10.079 12.391 1.00 97.75 291 VAL A O 1
ATOM 2186 N N . GLU A 1 292 ? -4.979 10.556 13.246 1.00 98.31 292 GLU A N 1
ATOM 2187 C CA . GLU A 1 292 ? -4.840 12.020 13.148 1.00 98.31 292 GLU A CA 1
ATOM 2188 C C . GLU A 1 292 ? -3.608 12.537 13.916 1.00 98.31 292 GLU A C 1
ATOM 2190 O O . GLU A 1 292 ? -2.874 13.416 13.462 1.00 98.31 292 GLU A O 1
ATOM 2195 N N . ARG A 1 293 ? -3.322 11.965 15.096 1.00 97.81 293 ARG A N 1
ATOM 2196 C CA . ARG A 1 293 ? -2.102 12.308 15.847 1.00 97.81 293 ARG A CA 1
ATOM 2197 C C . ARG A 1 293 ? -0.842 11.827 15.138 1.00 97.81 293 ARG A C 1
ATOM 2199 O O . ARG A 1 293 ? 0.174 12.518 15.199 1.00 97.81 293 ARG A O 1
ATOM 2206 N N . ALA A 1 294 ? -0.893 10.658 14.501 1.00 96.94 294 ALA A N 1
ATOM 2207 C CA . ALA A 1 294 ? 0.209 10.178 13.680 1.00 96.94 294 ALA A CA 1
ATOM 2208 C C . ALA A 1 294 ? 0.423 11.094 12.467 1.00 96.94 294 ALA A C 1
ATOM 2210 O O . ALA A 1 294 ? 1.546 11.542 12.261 1.00 96.94 294 ALA A O 1
ATOM 2211 N N . ALA A 1 295 ? -0.641 11.468 11.752 1.00 97.94 295 ALA A N 1
ATOM 2212 C CA . ALA A 1 295 ? -0.598 12.411 10.638 1.00 97.94 295 ALA A CA 1
ATOM 2213 C C . ALA A 1 295 ? 0.102 13.721 11.023 1.00 97.94 295 ALA A C 1
ATOM 2215 O O . ALA A 1 295 ? 1.002 14.181 10.323 1.00 97.94 295 ALA A O 1
ATOM 2216 N N . GLY A 1 296 ? -0.238 14.284 12.189 1.00 98.19 296 GLY A N 1
ATOM 2217 C CA . GLY A 1 296 ? 0.437 15.464 12.729 1.00 98.19 296 GLY A CA 1
ATOM 2218 C C . GLY A 1 296 ? 1.945 15.266 12.922 1.00 98.19 296 GLY A C 1
ATOM 2219 O O . GLY A 1 296 ? 2.725 16.120 12.512 1.00 98.19 296 GLY A O 1
ATOM 2220 N N . ALA A 1 297 ? 2.372 14.136 13.494 1.00 97.62 297 ALA A N 1
ATOM 2221 C CA . ALA A 1 297 ? 3.792 13.838 13.692 1.00 97.62 297 ALA A CA 1
ATOM 2222 C C . ALA A 1 297 ? 4.550 13.639 12.365 1.00 97.62 297 ALA A C 1
ATOM 2224 O O . ALA A 1 297 ? 5.661 14.143 12.212 1.00 97.62 297 ALA A O 1
ATOM 2225 N N . TRP A 1 298 ? 3.939 12.966 11.387 1.00 97.88 298 TRP A N 1
ATOM 2226 C CA . TRP A 1 298 ? 4.502 12.795 10.042 1.00 97.88 298 TRP A CA 1
ATOM 2227 C C . TRP A 1 298 ? 4.574 14.117 9.266 1.00 97.88 298 TRP A C 1
ATOM 2229 O O . TRP A 1 298 ? 5.557 14.388 8.578 1.00 97.88 298 TRP A O 1
ATOM 2239 N N . ARG A 1 299 ? 3.593 15.005 9.448 1.00 98.56 299 ARG A N 1
ATOM 2240 C CA . ARG A 1 299 ? 3.637 16.366 8.906 1.00 98.56 299 ARG A CA 1
ATOM 2241 C C . ARG A 1 299 ? 4.773 17.178 9.523 1.00 98.56 299 ARG A C 1
ATOM 2243 O O . ARG A 1 299 ? 5.514 17.815 8.782 1.00 98.56 299 ARG A O 1
ATOM 2250 N N . GLU A 1 300 ? 4.982 17.119 10.836 1.00 98.25 300 GLU A N 1
ATOM 2251 C CA . GLU A 1 300 ? 6.152 17.754 11.462 1.00 98.25 300 GLU A CA 1
ATOM 2252 C C . GLU A 1 300 ? 7.473 17.150 10.960 1.00 98.25 300 GLU A C 1
ATOM 2254 O O . GLU A 1 300 ? 8.419 17.890 10.687 1.00 98.25 300 GLU A O 1
ATOM 2259 N N . LEU A 1 301 ? 7.554 15.830 10.770 1.00 97.69 301 LEU A N 1
ATOM 2260 C CA . LEU A 1 301 ? 8.714 15.172 10.156 1.00 97.69 301 LEU A CA 1
ATOM 2261 C C . LEU A 1 301 ? 9.006 15.725 8.750 1.00 97.69 301 LEU A C 1
ATOM 2263 O O . LEU A 1 301 ? 10.153 16.060 8.456 1.00 97.69 301 LEU A O 1
ATOM 2267 N N . SER A 1 302 ? 7.976 15.907 7.918 1.00 98.44 302 SER A N 1
ATOM 2268 C CA . SER A 1 302 ? 8.115 16.467 6.564 1.00 98.44 302 SER A CA 1
ATOM 2269 C C . SER A 1 302 ? 8.651 17.905 6.524 1.00 98.44 302 SER A C 1
ATOM 2271 O O . SER A 1 302 ? 9.129 18.364 5.492 1.00 98.44 302 SER A O 1
ATOM 2273 N N . LEU A 1 303 ? 8.602 18.622 7.651 1.00 98.31 303 LEU A N 1
ATOM 2274 C CA . LEU A 1 303 ? 9.100 19.991 7.802 1.00 98.31 303 LEU A CA 1
ATOM 2275 C C . LEU A 1 303 ? 10.521 20.056 8.387 1.00 98.31 303 LEU A C 1
ATOM 2277 O O . LEU A 1 303 ? 10.931 21.106 8.883 1.00 98.31 303 LEU A O 1
ATOM 2281 N N . ALA A 1 304 ? 11.258 18.944 8.431 1.00 98.19 304 ALA A N 1
ATOM 2282 C CA . ALA A 1 304 ? 12.644 18.950 8.885 1.00 98.19 304 ALA A CA 1
ATOM 2283 C C . ALA A 1 304 ? 13.542 19.747 7.918 1.00 98.19 304 ALA A C 1
ATOM 2285 O O . ALA A 1 304 ? 13.512 19.533 6.708 1.00 98.19 304 ALA A O 1
ATOM 2286 N N . GLU A 1 305 ? 14.355 20.660 8.456 1.00 97.38 305 GLU A N 1
ATOM 2287 C CA . GLU A 1 305 ? 15.266 21.506 7.663 1.00 97.38 305 GLU A CA 1
ATOM 2288 C C . GLU A 1 305 ? 16.659 20.876 7.481 1.00 97.38 305 GLU A C 1
ATOM 2290 O O . GLU A 1 305 ? 17.441 21.320 6.639 1.00 97.38 305 GLU A O 1
ATOM 2295 N N . ASP A 1 306 ? 16.957 19.825 8.248 1.00 97.88 306 ASP A N 1
ATOM 2296 C CA . ASP A 1 306 ? 18.200 19.061 8.205 1.00 97.88 306 ASP A CA 1
ATOM 2297 C C . ASP A 1 306 ? 17.971 17.579 8.568 1.00 97.88 306 ASP A C 1
ATOM 2299 O O . ASP A 1 306 ? 16.930 17.193 9.114 1.00 97.88 306 ASP A O 1
ATOM 2303 N N . ALA A 1 307 ? 18.957 16.737 8.242 1.00 96.81 307 ALA A N 1
ATOM 2304 C CA . ALA A 1 307 ? 18.898 15.289 8.449 1.00 96.81 307 ALA A CA 1
ATOM 2305 C C . ALA A 1 307 ? 18.852 14.881 9.934 1.00 96.81 307 ALA A C 1
ATOM 2307 O O . ALA A 1 307 ? 18.207 13.894 10.280 1.00 96.81 307 ALA A O 1
ATOM 2308 N N . GLU A 1 308 ? 19.485 15.647 10.829 1.00 95.69 308 GLU A N 1
ATOM 2309 C CA . GLU A 1 308 ? 19.475 15.371 12.274 1.00 95.69 308 GLU A CA 1
ATOM 2310 C C . GLU A 1 308 ? 18.072 15.581 12.862 1.00 95.69 308 GLU A C 1
ATOM 2312 O O . GLU A 1 308 ? 17.552 14.741 13.606 1.00 95.69 308 GLU A O 1
ATOM 2317 N N . THR A 1 309 ? 17.417 16.671 12.465 1.00 97.50 309 THR A N 1
ATOM 2318 C CA . THR A 1 309 ? 16.030 16.980 12.809 1.00 97.50 309 THR A CA 1
ATOM 2319 C C . THR A 1 309 ? 15.084 15.932 12.236 1.00 97.50 309 THR A C 1
ATOM 2321 O O . THR A 1 309 ? 14.185 15.483 12.949 1.00 97.50 309 THR A O 1
ATOM 2324 N N . PHE A 1 310 ? 15.293 15.505 10.985 1.00 97.06 310 PHE A N 1
ATOM 2325 C CA . PHE A 1 310 ? 14.493 14.446 10.364 1.00 97.06 310 PHE A CA 1
ATOM 2326 C C . PHE A 1 310 ? 14.597 13.145 11.167 1.00 97.06 310 PHE A C 1
ATOM 2328 O O . PHE A 1 310 ? 13.585 12.626 11.632 1.00 97.06 310 PHE A O 1
ATOM 2335 N N . SER A 1 311 ? 15.816 12.667 11.420 1.00 90.94 311 SER A N 1
ATOM 2336 C CA . SER A 1 311 ? 16.072 11.438 12.181 1.00 90.94 311 SER A CA 1
ATOM 2337 C C . SER A 1 311 ? 15.509 11.489 13.605 1.00 90.94 311 SER A C 1
ATOM 2339 O O . SER A 1 311 ? 14.992 10.493 14.104 1.00 90.94 311 SER A O 1
ATOM 2341 N N . THR A 1 312 ? 15.537 12.656 14.253 1.00 92.38 312 THR A N 1
ATOM 2342 C CA . THR A 1 312 ? 14.937 12.838 15.586 1.00 92.38 312 THR A CA 1
ATOM 2343 C C . THR A 1 312 ? 13.408 12.758 15.540 1.00 92.38 312 THR A C 1
ATOM 2345 O O . THR A 1 312 ? 12.789 12.107 16.381 1.00 92.38 312 THR A O 1
ATOM 2348 N N . ARG A 1 313 ? 12.771 13.409 14.557 1.00 96.19 313 ARG A N 1
ATOM 2349 C CA . ARG A 1 313 ? 11.304 13.402 14.400 1.00 96.19 313 ARG A CA 1
ATOM 2350 C C . ARG A 1 313 ? 10.775 12.050 13.918 1.00 96.19 313 ARG A C 1
ATOM 2352 O O . ARG A 1 313 ? 9.648 11.688 14.253 1.00 96.19 313 ARG A O 1
ATOM 2359 N N . TRP A 1 314 ? 11.590 11.300 13.176 1.00 92.50 314 TRP A N 1
ATOM 2360 C CA . TRP A 1 314 ? 11.265 9.976 12.653 1.00 92.50 314 TRP A CA 1
ATOM 2361 C C . TRP A 1 314 ? 10.833 9.013 13.759 1.00 92.50 314 TRP A C 1
ATOM 2363 O O . TRP A 1 314 ? 9.826 8.320 13.613 1.00 92.50 314 TRP A O 1
ATOM 2373 N N . GLU A 1 315 ? 11.553 8.993 14.885 1.00 87.44 315 GLU A N 1
ATOM 2374 C CA . GLU A 1 315 ? 11.236 8.104 16.006 1.00 87.44 315 GLU A CA 1
ATOM 2375 C C . GLU A 1 315 ? 9.843 8.392 16.579 1.00 87.44 315 GLU A C 1
ATOM 2377 O O . GLU A 1 315 ? 9.063 7.466 16.815 1.00 87.44 315 GLU A O 1
ATOM 2382 N N . GLU A 1 316 ? 9.489 9.665 16.772 1.00 89.81 316 GLU A N 1
ATOM 2383 C CA . GLU A 1 316 ? 8.146 10.020 17.230 1.00 89.81 316 GLU A CA 1
ATOM 2384 C C . GLU A 1 316 ? 7.087 9.605 16.201 1.00 89.81 316 GLU A C 1
ATOM 2386 O O . GLU A 1 316 ? 6.141 8.901 16.563 1.00 89.81 316 GLU A O 1
ATOM 2391 N N . ALA A 1 317 ? 7.253 9.997 14.935 1.00 92.56 317 ALA A N 1
ATOM 2392 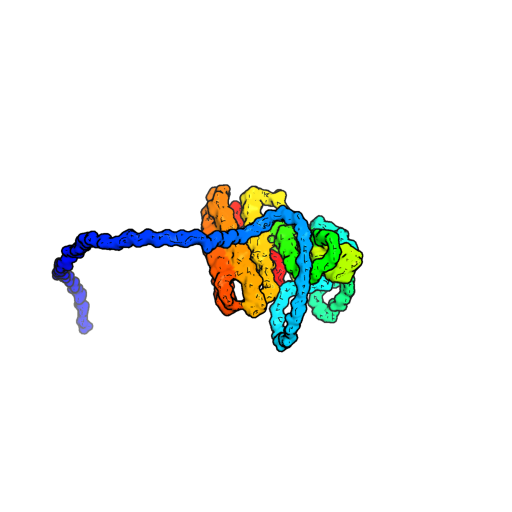C CA . ALA A 1 317 ? 6.302 9.708 13.861 1.00 92.56 317 ALA A CA 1
ATOM 2393 C C . ALA A 1 317 ? 6.052 8.197 13.693 1.00 92.56 317 ALA A C 1
ATOM 2395 O O . ALA A 1 317 ? 4.899 7.754 13.660 1.00 92.56 317 ALA A O 1
ATOM 2396 N N . SER A 1 318 ? 7.120 7.397 13.696 1.00 88.56 318 SER A N 1
ATOM 2397 C CA . SER A 1 318 ? 7.055 5.933 13.596 1.00 88.56 318 SER A CA 1
ATOM 2398 C C . SER A 1 318 ? 6.344 5.320 14.802 1.00 88.56 318 SER A C 1
ATOM 2400 O O . SER A 1 318 ? 5.446 4.490 14.655 1.00 88.56 318 SER A O 1
ATOM 2402 N N . ASN A 1 319 ? 6.659 5.779 16.019 1.00 88.38 319 ASN A N 1
ATOM 2403 C CA . ASN A 1 319 ? 6.028 5.271 17.238 1.00 88.38 319 ASN A CA 1
ATOM 2404 C C . ASN A 1 319 ? 4.519 5.550 17.288 1.00 88.38 319 ASN A C 1
ATOM 2406 O O . ASN A 1 319 ? 3.764 4.709 17.794 1.00 88.38 319 ASN A O 1
ATOM 2410 N N . ARG A 1 320 ? 4.057 6.690 16.746 1.00 91.62 320 ARG A N 1
ATOM 2411 C CA . ARG A 1 320 ? 2.621 7.012 16.654 1.00 91.62 320 ARG A CA 1
ATOM 2412 C C . ARG A 1 320 ? 1.848 6.011 15.800 1.00 91.62 320 ARG A C 1
ATOM 2414 O O . ARG A 1 320 ? 0.682 5.787 16.105 1.00 91.62 320 ARG A O 1
ATOM 2421 N N . LEU A 1 321 ? 2.480 5.380 14.811 1.00 85.88 321 LEU A N 1
ATOM 2422 C CA . LEU A 1 321 ? 1.865 4.311 14.021 1.00 85.88 321 LEU A CA 1
ATOM 2423 C C . LEU A 1 321 ? 2.090 2.935 14.637 1.00 85.88 321 LEU A C 1
ATOM 2425 O O . LEU A 1 321 ? 1.122 2.228 14.901 1.00 85.88 321 LEU A O 1
ATOM 2429 N N . GLY A 1 322 ? 3.342 2.571 14.920 1.00 80.44 322 GLY A N 1
ATOM 2430 C CA . GLY A 1 322 ? 3.699 1.217 15.348 1.00 80.44 322 GLY A CA 1
ATOM 2431 C C . GLY A 1 322 ? 3.080 0.808 16.688 1.00 80.44 322 GLY A C 1
ATOM 2432 O O . GLY A 1 322 ? 2.675 -0.341 16.858 1.00 80.44 322 GLY A O 1
ATOM 2433 N N . THR A 1 323 ? 2.970 1.745 17.635 1.00 84.25 323 THR A N 1
ATOM 2434 C CA . THR A 1 323 ? 2.407 1.485 18.979 1.00 84.25 323 THR A CA 1
ATOM 2435 C C . THR A 1 323 ? 1.263 2.423 19.363 1.00 84.25 323 THR A C 1
ATOM 2437 O O . THR A 1 323 ? 0.528 2.142 20.311 1.00 84.25 323 THR A O 1
ATOM 2440 N N . GLY A 1 324 ? 1.093 3.531 18.638 1.00 85.12 324 GLY A N 1
ATOM 2441 C CA . GLY A 1 324 ? 0.123 4.579 18.953 1.00 85.12 324 GLY A CA 1
ATOM 2442 C C . GLY A 1 324 ? -1.288 4.364 18.404 1.00 85.12 324 GLY A C 1
ATOM 2443 O O . GLY A 1 324 ? -2.135 5.223 18.648 1.00 85.12 324 GLY A O 1
ATOM 2444 N N . THR A 1 325 ? -1.550 3.247 17.717 1.00 92.19 325 THR A N 1
ATOM 2445 C CA . THR A 1 325 ? -2.834 2.937 17.054 1.00 92.19 325 THR A CA 1
ATOM 2446 C C . THR A 1 325 ? -3.513 1.651 17.571 1.00 92.19 325 THR A C 1
ATOM 2448 O O . THR A 1 325 ? -3.967 0.815 16.786 1.00 92.19 325 THR A O 1
ATOM 2451 N N . PRO A 1 326 ? -3.603 1.410 18.897 1.00 94.56 326 PRO A N 1
ATOM 2452 C CA . PRO A 1 326 ? -4.131 0.151 19.432 1.00 94.56 326 PRO A CA 1
ATOM 2453 C C . PRO A 1 326 ? -5.593 -0.126 19.046 1.00 94.56 326 PRO A C 1
ATOM 2455 O O . PRO A 1 326 ? -6.016 -1.283 19.091 1.00 94.56 326 PRO A O 1
ATOM 2458 N N . SER A 1 327 ? -6.367 0.894 18.656 1.00 96.75 327 SER A N 1
ATOM 2459 C CA . SER A 1 327 ? -7.772 0.739 18.259 1.00 96.75 327 SER A CA 1
ATOM 2460 C C . SER A 1 327 ? -7.953 0.011 16.921 1.00 96.75 327 SER A C 1
ATOM 2462 O O . SER A 1 327 ? -9.068 -0.405 16.602 1.00 96.75 327 SER A O 1
ATOM 2464 N N . VAL A 1 328 ? -6.864 -0.216 16.180 1.00 95.56 328 VAL A N 1
ATOM 2465 C CA . VAL A 1 328 ? -6.847 -0.981 14.930 1.00 95.56 328 VAL A CA 1
ATOM 2466 C C . VAL A 1 328 ? -7.365 -2.411 15.108 1.00 95.56 328 VAL A C 1
ATOM 2468 O O . VAL A 1 328 ? -8.223 -2.867 14.358 1.00 95.56 328 VAL A O 1
ATOM 2471 N N . TYR A 1 329 ? -6.918 -3.107 16.155 1.00 95.25 329 TYR A N 1
ATOM 2472 C CA . TYR A 1 329 ? -7.265 -4.507 16.395 1.00 95.25 329 TYR A CA 1
ATOM 2473 C C . TYR A 1 329 ? -8.758 -4.712 16.677 1.00 95.25 329 TYR A C 1
ATOM 2475 O O . TYR A 1 329 ? -9.379 -5.510 15.974 1.00 95.25 329 TYR A O 1
ATOM 2483 N N . PRO A 1 330 ? -9.381 -4.004 17.642 1.00 97.25 330 PRO A N 1
ATOM 2484 C CA . PRO A 1 330 ? -10.808 -4.168 17.872 1.00 97.25 330 PRO A CA 1
ATOM 2485 C C . PRO A 1 330 ? -11.659 -3.638 16.711 1.00 97.25 330 PRO A C 1
ATOM 2487 O O . PRO A 1 330 ? -12.747 -4.161 16.496 1.00 97.25 330 PRO A O 1
ATOM 2490 N N . LEU A 1 331 ? -11.202 -2.645 15.933 1.00 97.56 331 LEU A N 1
ATOM 2491 C CA . LEU A 1 331 ? -11.915 -2.250 14.714 1.00 97.56 331 LEU A CA 1
ATOM 2492 C C . LEU A 1 331 ? -11.926 -3.393 13.693 1.00 97.56 331 LEU A C 1
ATOM 2494 O O . LEU A 1 331 ? -12.999 -3.782 13.234 1.00 97.56 331 LEU A O 1
ATOM 2498 N N . ARG A 1 332 ? -10.756 -3.961 13.380 1.00 97.50 332 ARG A N 1
ATOM 2499 C CA . ARG A 1 332 ? -10.624 -5.092 12.449 1.00 97.50 332 ARG A CA 1
ATOM 2500 C C . ARG A 1 332 ? -11.455 -6.292 12.896 1.00 97.50 332 ARG A C 1
ATOM 2502 O O . ARG A 1 332 ? -12.203 -6.832 12.089 1.00 97.50 332 ARG A O 1
ATOM 2509 N N . GLU A 1 333 ? -11.423 -6.631 14.186 1.00 97.69 333 GLU A N 1
ATOM 2510 C CA . GLU A 1 333 ? -12.260 -7.691 14.766 1.00 97.69 333 GLU A CA 1
ATOM 2511 C C . GLU A 1 333 ? -13.756 -7.450 14.492 1.00 97.69 333 GLU A C 1
ATOM 2513 O O . GLU A 1 333 ? -14.469 -8.360 14.067 1.00 97.69 333 GLU A O 1
ATOM 2518 N N . ARG A 1 334 ? -14.244 -6.216 14.686 1.00 98.12 334 ARG A N 1
ATOM 2519 C CA . ARG A 1 334 ? -15.654 -5.850 14.450 1.00 98.12 334 ARG A CA 1
ATOM 2520 C C . ARG A 1 334 ? -16.033 -5.833 12.976 1.00 98.12 334 ARG A C 1
ATOM 2522 O O . ARG A 1 334 ? -17.177 -6.126 12.648 1.00 98.12 334 ARG A O 1
ATOM 2529 N N . LEU A 1 335 ? -15.080 -5.532 12.100 1.00 97.69 335 LEU A N 1
ATOM 2530 C CA . LEU A 1 335 ? -15.236 -5.648 10.652 1.00 97.69 335 LEU A CA 1
ATOM 2531 C C . LEU A 1 335 ? -15.077 -7.095 10.154 1.00 97.69 335 LEU A C 1
ATOM 2533 O O . LEU A 1 335 ? -15.176 -7.335 8.955 1.00 97.69 335 LEU A O 1
ATOM 2537 N N . GLY A 1 336 ? -14.820 -8.068 11.034 1.00 97.12 336 GLY A N 1
ATOM 2538 C CA . GLY A 1 336 ? -14.605 -9.463 10.645 1.00 97.12 336 GLY A CA 1
ATOM 2539 C C . GLY A 1 336 ? -13.325 -9.686 9.833 1.00 97.12 336 GLY A C 1
ATOM 2540 O O . GLY A 1 336 ? -13.253 -10.652 9.077 1.00 97.12 336 GLY A O 1
ATOM 2541 N N . LEU A 1 337 ? -12.344 -8.792 9.964 1.00 96.12 337 LEU A N 1
ATOM 2542 C CA . LEU A 1 337 ? -11.012 -8.914 9.376 1.00 96.12 337 LEU A CA 1
ATOM 2543 C C . LEU A 1 337 ? -10.074 -9.638 10.346 1.00 96.12 337 LEU A C 1
ATOM 2545 O O . LEU A 1 337 ? -10.277 -9.616 11.564 1.00 96.12 337 LEU A O 1
ATOM 2549 N N . THR A 1 338 ? -9.017 -10.259 9.820 1.00 92.56 338 THR A N 1
ATOM 2550 C CA . THR A 1 338 ? -8.005 -10.890 10.676 1.00 92.56 338 THR A CA 1
ATOM 2551 C C . THR A 1 338 ? -7.336 -9.854 11.581 1.00 92.56 338 THR A C 1
ATOM 2553 O O . THR A 1 338 ? -7.033 -8.736 11.160 1.00 92.56 338 THR A O 1
ATOM 2556 N N . THR A 1 339 ? -7.084 -10.226 12.833 1.00 91.56 339 THR A N 1
ATOM 2557 C CA . THR A 1 339 ? -6.278 -9.440 13.780 1.00 91.56 339 THR A CA 1
ATOM 2558 C C . THR A 1 339 ? -4.863 -9.996 13.937 1.00 91.56 339 THR A C 1
ATOM 2560 O O . THR A 1 339 ? -4.075 -9.464 14.717 1.00 91.56 339 THR A O 1
ATOM 2563 N N . GLU A 1 340 ? -4.544 -11.087 13.240 1.00 86.19 340 GLU A N 1
ATOM 2564 C CA . GLU A 1 340 ? -3.215 -11.688 13.235 1.00 86.19 340 GLU A CA 1
ATOM 2565 C C . GLU A 1 340 ? -2.333 -10.931 12.245 1.00 86.19 340 GLU A C 1
ATOM 2567 O O . GLU A 1 340 ? -2.586 -10.943 11.044 1.00 86.19 340 GLU A O 1
ATOM 2572 N N . ARG A 1 341 ? -1.299 -10.251 12.750 1.00 77.75 341 ARG A N 1
ATOM 2573 C CA . ARG A 1 341 ? -0.304 -9.608 11.890 1.00 77.75 341 ARG A CA 1
ATOM 2574 C C . ARG A 1 341 ? 0.689 -10.650 11.359 1.00 77.75 341 ARG A C 1
ATOM 2576 O O . ARG A 1 341 ? 1.195 -11.446 12.160 1.00 77.75 341 ARG A O 1
ATOM 2583 N N . PRO A 1 342 ? 1.040 -10.615 10.062 1.00 71.81 342 PRO A N 1
ATOM 2584 C CA . PRO A 1 342 ? 2.134 -11.409 9.528 1.00 71.81 342 PRO A CA 1
ATOM 2585 C C . PRO A 1 342 ? 3.431 -11.070 10.265 1.00 71.81 342 PRO A C 1
ATOM 2587 O O . PRO A 1 342 ? 3.713 -9.905 10.553 1.00 71.81 342 PRO A O 1
ATOM 2590 N N . GLN A 1 343 ? 4.229 -12.088 10.582 1.00 59.91 343 GLN A N 1
ATOM 2591 C CA . GLN A 1 343 ? 5.552 -11.874 11.165 1.00 59.91 343 GLN A CA 1
ATOM 2592 C C . GLN A 1 343 ? 6.463 -11.256 10.100 1.00 59.91 343 GLN A C 1
ATOM 2594 O O . GLN A 1 343 ? 6.712 -11.871 9.063 1.00 59.91 343 GLN A O 1
ATOM 2599 N N . VAL A 1 344 ? 6.947 -10.043 10.360 1.00 53.91 344 VAL A N 1
ATOM 2600 C CA . VAL A 1 344 ? 7.854 -9.309 9.473 1.00 53.91 344 VAL A CA 1
ATOM 2601 C C . VAL A 1 344 ? 9.281 -9.805 9.707 1.00 53.91 344 VAL A C 1
ATOM 2603 O O . VAL A 1 344 ? 9.862 -9.536 10.757 1.00 53.91 344 VAL A O 1
ATOM 2606 N N . ASN A 1 345 ? 9.872 -10.482 8.723 1.00 42.12 345 ASN A N 1
ATOM 2607 C CA . ASN A 1 345 ? 11.317 -10.690 8.658 1.00 42.12 345 ASN A CA 1
ATOM 2608 C C . ASN A 1 345 ? 11.853 -9.837 7.500 1.00 42.12 345 ASN A C 1
ATOM 2610 O O . ASN A 1 345 ? 11.510 -10.099 6.362 1.00 42.12 345 ASN A O 1
ATOM 2614 N N . GLY A 1 346 ? 12.633 -8.792 7.810 1.00 36.31 346 GLY A N 1
ATOM 2615 C CA . GLY A 1 346 ? 13.364 -7.908 6.881 1.00 36.31 346 GLY A CA 1
ATOM 2616 C C . GLY A 1 346 ? 12.954 -7.919 5.396 1.00 36.31 346 GLY A C 1
ATOM 2617 O O . GLY A 1 346 ? 13.436 -8.757 4.642 1.00 36.31 346 GLY A O 1
ATOM 2618 N N . GLY A 1 347 ? 12.160 -6.923 4.972 1.00 37.34 347 GLY A N 1
ATOM 2619 C CA . GLY A 1 347 ? 11.725 -6.739 3.574 1.00 37.34 347 GLY A CA 1
ATOM 2620 C C . GLY A 1 347 ? 10.273 -7.143 3.279 1.00 37.34 347 GLY A C 1
ATOM 2621 O O . GLY A 1 347 ? 9.955 -7.486 2.141 1.00 37.34 347 GLY A O 1
ATOM 2622 N N . SER A 1 348 ? 9.403 -7.137 4.293 1.00 47.50 348 SER A N 1
ATOM 2623 C CA . SER A 1 348 ? 8.009 -7.589 4.189 1.00 47.50 348 SER A CA 1
ATOM 2624 C C . SER A 1 348 ? 7.122 -6.656 3.359 1.00 47.50 348 SER A C 1
ATOM 2626 O O . SER A 1 348 ? 7.265 -5.437 3.393 1.00 47.50 348 SER A O 1
ATOM 2628 N N . VAL A 1 349 ? 6.132 -7.263 2.697 1.00 49.59 349 VAL A N 1
ATOM 2629 C CA . VAL A 1 349 ? 4.944 -6.624 2.093 1.00 49.59 349 VAL A CA 1
ATOM 2630 C C . VAL A 1 349 ? 4.146 -5.795 3.113 1.00 49.59 349 VAL A C 1
ATOM 2632 O O . VAL A 1 349 ? 3.419 -4.869 2.757 1.00 49.59 349 VAL A O 1
ATOM 2635 N N . THR A 1 350 ? 4.280 -6.125 4.393 1.00 49.81 350 THR A N 1
ATOM 2636 C CA . THR A 1 350 ? 3.698 -5.400 5.516 1.00 49.81 350 THR A CA 1
ATOM 2637 C C . THR A 1 350 ? 4.805 -4.712 6.303 1.00 49.81 350 THR A C 1
ATOM 2639 O O . THR A 1 350 ? 5.568 -5.356 7.023 1.00 49.81 350 THR A O 1
ATOM 2642 N N . GLN A 1 351 ? 4.885 -3.384 6.209 1.00 49.03 351 GLN A N 1
ATOM 2643 C CA . GLN A 1 351 ? 5.543 -2.611 7.260 1.00 49.03 351 GLN A CA 1
ATOM 2644 C C . GLN A 1 351 ? 4.825 -2.946 8.586 1.00 49.03 351 GLN A C 1
ATOM 2646 O O . GLN A 1 351 ? 3.590 -3.029 8.603 1.00 49.03 351 GLN A O 1
ATOM 2651 N N . PRO A 1 352 ? 5.545 -3.136 9.705 1.00 44.53 352 PRO A N 1
ATOM 2652 C CA . PRO A 1 352 ? 4.940 -3.443 11.009 1.00 44.53 352 PRO A CA 1
ATOM 2653 C C . PRO A 1 352 ? 3.973 -2.349 11.512 1.00 44.53 352 PRO A C 1
ATOM 2655 O O . PRO A 1 352 ? 3.246 -2.558 12.486 1.00 44.53 352 PRO A O 1
ATOM 2658 N N . GLU A 1 353 ? 3.952 -1.201 10.837 1.00 50.03 353 GLU A N 1
ATOM 2659 C CA . GLU A 1 353 ? 3.154 -0.007 11.112 1.00 50.03 353 GLU A CA 1
ATOM 2660 C C . GLU A 1 353 ? 1.811 0.051 10.363 1.00 50.03 353 GLU A C 1
ATOM 2662 O O . GLU A 1 353 ? 1.024 0.956 10.634 1.00 50.03 353 GLU A O 1
ATOM 2667 N N . ALA A 1 354 ? 1.514 -0.887 9.452 1.00 55.75 354 ALA A N 1
ATOM 2668 C CA . ALA A 1 354 ? 0.274 -0.845 8.675 1.00 55.75 354 ALA A CA 1
ATOM 2669 C C . ALA A 1 354 ? -0.969 -1.084 9.560 1.00 55.75 354 ALA A C 1
ATOM 2671 O O . ALA A 1 354 ? -1.036 -2.053 10.331 1.00 55.75 354 ALA A O 1
ATOM 2672 N N . LEU A 1 355 ? -1.933 -0.166 9.444 1.00 57.12 355 LEU A N 1
ATOM 2673 C CA . LEU A 1 355 ? -3.271 -0.220 10.039 1.00 57.12 355 LEU A CA 1
ATOM 2674 C C . LEU A 1 355 ? -4.106 -1.352 9.418 1.00 57.12 355 LEU A C 1
ATOM 2676 O O . LEU A 1 355 ? -3.986 -1.594 8.203 1.00 57.12 355 LEU A O 1
#